Protein 8GXV (pdb70)

Solvent-accessible surface area: 15547 Å² total; per-residue (Å²): 81,45,70,19,11,47,1,0,1,43,0,0,117,62,10,26,76,87,30,122,47,4,0,0,2,4,8,14,1,8,24,3,0,0,3,0,0,13,0,0,88,109,140,1,49,164,31,0,9,75,10,10,96,15,35,130,150,12,50,120,172,26,2,43,20,4,22,70,6,80,139,49,13,79,53,13,65,164,154,60,92,16,42,12,4,53,5,29,0,2,7,0,3,96,117,43,64,31,10,101,76,3,66,44,29,3,141,150,41,38,42,21,60,28,62,52,18,13,0,66,141,69,28,83,133,3,22,76,39,0,8,165,47,0,35,164,39,0,156,95,101,4,156,76,19,2,104,96,67,45,11,64,70,111,7,36,0,0,0,0,1,1,4,15,0,78,17,44,6,48,47,57,10,82,116,138,60,30,64,60,19,69,1,48,21,134,162,78,47,72,25,154,2,53,3,0,90,28,50,11,51,2,2,25,5,93,36,148,36,2,27,0,0,22,2,9,3,12,51,94,108,2,0,0,0,0,0,3,4,101,132,110,67,17,0,65,68,28,20,162,83,6,60,34,145,59,8,21,81,7,26,80,78,35,84,104,124,108,0,73,0,20,0,0,58,4,138,13,61,11,69,43,108,0,9,95,19,0,92,126,34,36,0,60,4,1,14,55,176,128,94,16,34,5,64,8,0,14,70,94,98,36,161,4,34,2,20,1,1,12,0,53,0,54,0,42,3,22,11,160,18,127,106,34,75,0,98,0,15,17,2,1,1,0,0,0,36,0,48,81,69,39,24,10,5,1,0,0,1,0,2,65,59

Foldseek 3Di:
DAALLQLVLLLCLLPDDALDKWKFFSLLVLLLLLLLLLLFDDPLNVLSCVSRVQDPVRSVVNLQVSQVVVVVVVVVVVVVFKAKQKDKAKEFAPPFAWDPVSVVVCCVRPNHDYDYDHLQPCVPVVLVVVQVRSCVSRVNPCGSQDDPPLGHNPAGMEIEMEIEIDGAFLAFFDPVQWDWDWFDQDDPDIDTFTKTKDWDWWFWDDDDFWIWTWTAGPPRQKIKIWTAGPPQACAVVVSVPDGSVVVVVSVVRTDIATETEIHTWDKDKDKDFCVVVSVVSRNPQQADQVRTGSNSTGDPPDGHGYSTYMYMYMYGGDRGHVHYYHHRRGKIKMFMARPVRRDTRMIMIDSDD

Secondary structure (DSSP, 8-state):
--TTHHHHHHHHHHH--TTS-EEE-HHHHHHHHHHHHTT--HHHHHHHHHHTT--TT-HHHHHHHHHHHHHHHHHHHTTSSEEEEEEEEEEEBTT-PBPHHHHHHHHHHT------B-TTT-HHHHHHHHHHHHHHHTTTSS-S-SPTTS--TT--EEEEEEEEEEE-BSSPPPGGG-EEEEEEEETTEEEEEEEEEEEEEEEEEE-SSEEEEEEEBTTSSEEEEEEEESSTT-HHHHHHT--HHHHHHHHH--EEEEEEEEEE-EEEEEEEE-HHHHHHTT--GGG-TTT---GGGBSSS------EEEEEEEEEE-S-----EEE--S-EEEEEEETTT--EEEEEEES--

Nearest PDB structures (foldseek):
  8gxv-assembly1_A  TM=1.003E+00  e=3.723E-80  Chlorobium limicola DSM 245
  1uhg-assembly1_A  TM=9.114E-01  e=5.256E-40  Gallus gallus
  3le2-assembly1_A  TM=8.817E-01  e=8.299E-33  Arabidopsis thaliana
  4y40-assembly1_A  TM=8.763E-01  e=6.153E-33  Homo sapiens
  4y3k-assembly1_A  TM=8.710E-01  e=4.562E-33  Homo sapiens

Organism: Chlorobium limicola (strain DSM 245 / NBRC 103803 / 6330) (NCBI:txid290315)

Structure (mmCIF, N/CA/C/O backbone):
data_8GXV
#
_entry.id   8GXV
#
_cell.length_a   60.660
_cell.length_b 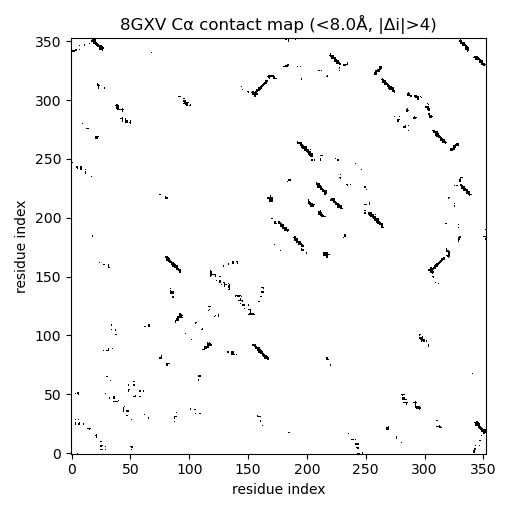  60.910
_cell.length_c   130.160
_cell.angle_alpha   90.000
_cell.angle_beta   90.000
_cell.angle_gamma   90.000
#
_symmetry.space_group_name_H-M   'P 21 2 21'
#
loop_
_entity.id
_entity.type
_entity.pdbx_description
1 polymer 'P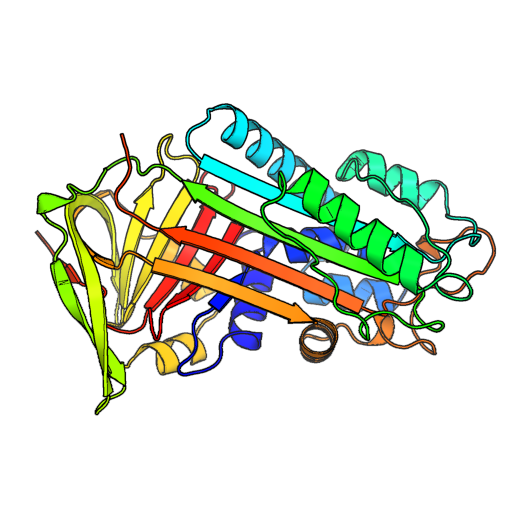roteinase inhibitor I4 serpin'
2 non-polymer 'ZINC ION'
3 non-polymer GLYCEROL
4 water water
#
loop_
_atom_site.group_PDB
_atom_site.id
_atom_site.type_symbol
_atom_site.label_atom_id
_atom_site.label_alt_id
_atom_site.label_comp_id
_atom_site.label_asym_id
_atom_site.label_entity_id
_atom_site.label_seq_id
_atom_site.pdbx_PDB_ins_code
_atom_site.Cartn_x
_atom_site.Cartn_y
_atom_site.Cartn_z
_atom_site.occupancy
_atom_site.B_iso_or_equiv
_atom_site.auth_seq_id
_atom_site.auth_comp_id
_atom_site.auth_asym_id
_atom_site.auth_atom_id
_atom_site.pdbx_PDB_model_num
ATOM 1 N N . SER A 1 4 ? -8.008 -24.254 -33.949 1.00 41.04 4 SER A N 1
ATOM 2 C CA . SER A 1 4 ? -9.267 -23.518 -33.856 1.00 57.67 4 SER A CA 1
ATOM 3 C C . SER A 1 4 ? -9.451 -22.883 -32.476 1.00 64.38 4 SER A C 1
ATOM 4 O O . SER A 1 4 ? -9.742 -23.577 -31.501 1.00 70.60 4 SER A O 1
ATOM 6 N N . GLY A 1 5 ? -9.295 -21.563 -32.403 1.00 62.35 5 GLY A N 1
ATOM 7 C CA . GLY A 1 5 ? -9.440 -20.834 -31.153 1.00 55.69 5 GLY A CA 1
ATOM 8 C C . GLY A 1 5 ? -8.265 -19.899 -30.944 1.00 47.00 5 GLY A C 1
ATOM 9 O O . GLY A 1 5 ? -7.141 -20.174 -31.370 1.00 41.29 5 GLY A O 1
ATOM 10 N N . SER A 1 6 ? -8.529 -18.781 -30.254 1.00 47.46 6 SER A N 1
ATOM 11 C CA . SER A 1 6 ? -7.568 -17.685 -30.160 1.00 39.65 6 SER A CA 1
ATOM 12 C C . SER A 1 6 ? -6.344 -18.069 -29.331 1.00 34.34 6 SER A C 1
ATOM 13 O O . SER A 1 6 ? -6.462 -18.520 -28.185 1.00 31.21 6 SER A O 1
ATOM 16 N N . GLY A 1 7 ? -5.163 -17.852 -29.908 1.00 31.76 7 GLY A N 1
ATOM 17 C CA . GLY A 1 7 ? -3.915 -18.213 -29.276 1.00 30.30 7 GLY A CA 1
ATOM 18 C C . GLY A 1 7 ? -3.580 -19.688 -29.316 1.00 25.80 7 GLY A C 1
ATOM 19 O O . GLY A 1 7 ? -2.447 -20.053 -28.973 1.00 22.91 7 GLY A O 1
ATOM 20 N N . SER A 1 8 ? -4.520 -20.547 -29.732 1.00 23.34 8 SER A N 1
ATOM 21 C CA . SER A 1 8 ? -4.288 -21.990 -29.659 1.00 31.56 8 SER A CA 1
ATOM 22 C C . SER A 1 8 ? -3.227 -22.441 -30.651 1.00 28.23 8 SER A C 1
ATOM 23 O O . SER A 1 8 ? -2.485 -23.387 -30.366 1.00 27.14 8 SER A O 1
ATOM 26 N N . GLU A 1 9 ? -3.133 -21.772 -31.806 1.00 25.79 9 GLU A N 1
ATOM 27 C CA . GLU A 1 9 ? -2.139 -22.150 -32.805 1.00 26.57 9 GLU A CA 1
ATOM 28 C C . GLU A 1 9 ? -0.729 -21.845 -32.319 1.00 31.10 9 GLU A C 1
ATOM 29 O O . GLU A 1 9 ? 0.182 -22.664 -32.496 1.00 24.70 9 GLU A O 1
ATOM 35 N N . LEU A 1 10 ? -0.524 -20.666 -31.712 1.00 25.75 10 LEU A N 1
ATOM 36 C CA . LEU A 1 10 ? 0.779 -20.349 -31.134 1.00 22.95 10 LEU A CA 1
ATOM 37 C C . LEU A 1 10 ? 1.104 -21.272 -29.967 1.00 22.57 10 LEU A C 1
ATOM 38 O O . LEU A 1 10 ? 2.262 -21.666 -29.782 1.00 20.38 10 LEU A O 1
ATOM 43 N N . ALA A 1 11 ? 0.094 -21.618 -29.165 1.00 21.93 11 ALA A N 1
ATOM 44 C CA . ALA A 1 11 ? 0.309 -22.530 -28.046 1.00 23.79 11 ALA A CA 1
ATOM 45 C C . ALA A 1 11 ? 0.818 -23.882 -28.532 1.00 20.54 11 ALA A C 1
ATOM 46 O O . ALA A 1 11 ? 1.795 -24.416 -27.994 1.00 22.27 11 ALA A O 1
ATOM 48 N N . VAL A 1 12 ? 0.179 -24.446 -29.559 1.00 21.24 12 VAL A N 1
ATOM 49 C CA . VAL A 1 12 ? 0.614 -25.748 -30.073 1.00 25.11 12 VAL A CA 1
ATOM 50 C C . VAL A 1 12 ? 2.007 -25.654 -30.685 1.00 24.77 12 VAL A C 1
ATOM 51 O O . VAL A 1 12 ? 2.856 -26.527 -30.458 1.00 22.75 12 VAL A O 1
ATOM 55 N N . ASP A 1 13 ? 2.256 -24.616 -31.498 1.00 22.46 13 ASP A N 1
ATOM 56 C CA . ASP A 1 13 ? 3.591 -24.402 -32.052 1.00 19.50 13 ASP A CA 1
ATOM 57 C C . ASP A 1 13 ? 4.630 -24.328 -30.945 1.00 22.61 13 ASP A C 1
ATOM 58 O O . ASP A 1 13 ? 5.679 -24.976 -31.019 1.00 17.10 13 ASP A O 1
ATOM 63 N N . LEU A 1 14 ? 4.359 -23.523 -29.912 1.00 20.22 14 LEU A N 1
ATOM 64 C CA . LEU A 1 14 ? 5.295 -23.425 -28.799 1.00 22.25 14 LEU A CA 1
ATOM 65 C C . LEU A 1 14 ? 5.488 -24.778 -28.132 1.00 21.13 14 LEU A C 1
ATOM 66 O O . LEU A 1 14 ? 6.620 -25.171 -27.836 1.00 18.09 14 LEU A O 1
ATOM 71 N N . TYR A 1 15 ? 4.393 -25.508 -27.898 1.00 21.33 15 TYR A N 1
ATOM 72 C CA . TYR A 1 15 ? 4.497 -26.799 -27.226 1.00 22.41 15 TYR A CA 1
ATOM 73 C C . TYR A 1 15 ? 5.432 -27.728 -27.983 1.00 21.42 15 TYR A C 1
ATOM 74 O O . TYR A 1 15 ? 6.303 -28.373 -27.388 1.00 22.18 15 TYR A O 1
ATOM 83 N N . ARG A 1 16 ? 5.262 -27.807 -29.305 1.00 22.98 16 ARG A N 1
ATOM 84 C CA . ARG A 1 16 ? 6.022 -28.752 -30.113 1.00 22.17 16 ARG A CA 1
ATOM 85 C C . ARG A 1 16 ? 7.483 -28.359 -30.232 1.00 24.07 16 ARG A C 1
ATOM 86 O O . ARG A 1 16 ? 8.334 -29.221 -30.483 1.00 20.18 16 ARG A O 1
ATOM 94 N N . ASN A 1 17 ? 7.791 -27.078 -30.082 1.00 22.49 17 ASN A N 1
ATOM 95 C CA . ASN A 1 17 ? 9.173 -26.636 -30.094 1.00 21.17 17 ASN A CA 1
ATOM 96 C C . ASN A 1 17 ? 9.840 -26.769 -28.732 1.00 21.71 17 ASN A C 1
ATOM 97 O O . ASN A 1 17 ? 11.069 -26.779 -28.663 1.00 27.26 17 ASN A O 1
ATOM 102 N N . LEU A 1 18 ? 9.070 -26.875 -27.646 1.00 22.51 18 LEU A N 1
ATOM 103 C CA . LEU A 1 18 ? 9.638 -26.904 -26.303 1.00 22.59 18 LEU A CA 1
ATOM 104 C C . LEU A 1 18 ? 9.631 -28.278 -25.651 1.00 28.34 18 LEU A C 1
ATOM 105 O O . LEU A 1 18 ? 10.419 -28.503 -24.726 1.00 26.75 18 LEU A O 1
ATOM 110 N N . ALA A 1 19 ? 8.768 -29.193 -26.100 1.00 24.80 19 ALA A N 1
ATOM 111 C CA . ALA A 1 19 ? 8.697 -30.517 -25.500 1.00 27.57 19 ALA A CA 1
ATOM 112 C C . ALA A 1 19 ? 9.929 -31.328 -25.874 1.00 29.88 19 ALA A C 1
ATOM 113 O O . ALA A 1 19 ? 10.291 -31.421 -27.051 1.00 29.77 19 ALA A O 1
ATOM 115 N N . VAL A 1 20 ? 10.580 -31.902 -24.864 1.00 28.69 20 VAL A N 1
ATOM 116 C CA . VAL A 1 20 ? 11.739 -32.769 -25.046 1.00 32.63 20 VAL A CA 1
ATOM 117 C C . VAL A 1 20 ? 11.426 -34.122 -24.417 1.00 32.10 20 VAL A C 1
ATOM 118 O O . VAL A 1 20 ? 10.852 -34.189 -23.324 1.00 29.57 20 VAL A O 1
ATOM 122 N N . THR A 1 21 ? 11.786 -35.197 -25.118 1.00 35.59 21 THR A N 1
ATOM 123 C CA . THR A 1 21 ? 11.434 -36.538 -24.666 1.00 34.85 21 THR A CA 1
ATOM 124 C C . THR A 1 21 ? 12.149 -36.876 -23.360 1.00 33.11 21 THR A C 1
ATOM 125 O O . THR A 1 21 ? 13.301 -36.485 -23.134 1.00 35.50 21 THR A O 1
ATOM 129 N N . GLY A 1 22 ? 11.435 -37.580 -22.482 1.00 33.11 22 GLY A N 1
ATOM 130 C CA . GLY A 1 22 ? 11.926 -37.928 -21.164 1.00 28.79 22 GLY A CA 1
ATOM 131 C C . GLY A 1 22 ? 11.962 -36.801 -20.146 1.00 38.84 22 GLY A C 1
ATOM 132 O O . GLY A 1 22 ? 12.513 -36.989 -19.059 1.00 37.49 22 GLY A O 1
ATOM 133 N N . LYS A 1 23 ? 11.365 -35.645 -20.429 1.00 32.03 23 LYS A N 1
ATOM 134 C CA . LYS A 1 23 ? 11.586 -34.436 -19.645 1.00 27.72 23 LYS A CA 1
ATOM 135 C C . LYS A 1 23 ? 10.240 -33.751 -19.412 1.00 29.76 23 LYS A C 1
ATOM 136 O O . LYS A 1 23 ? 9.409 -33.681 -20.325 1.00 29.15 23 LYS A O 1
ATOM 142 N N . ASN A 1 24 ? 10.001 -33.282 -18.189 1.00 25.03 24 ASN A N 1
ATOM 143 C CA . ASN A 1 24 ? 8.772 -32.557 -17.912 1.00 22.66 24 ASN A CA 1
ATOM 144 C C . ASN A 1 24 ? 8.774 -31.202 -18.627 1.00 24.07 24 ASN A C 1
ATOM 145 O O . ASN A 1 24 ? 9.804 -30.716 -19.102 1.00 25.71 24 ASN A O 1
ATOM 150 N N . LEU A 1 25 ? 7.595 -30.581 -18.691 1.00 23.96 25 LEU A N 1
ATOM 151 C CA . LEU A 1 25 ? 7.436 -29.281 -19.335 1.00 20.10 25 LEU A CA 1
ATOM 152 C C . LEU A 1 25 ? 6.293 -28.521 -18.677 1.00 26.15 25 LEU A C 1
ATOM 153 O O . LEU A 1 25 ? 5.269 -29.115 -18.326 1.00 22.12 25 LEU A O 1
ATOM 158 N N . PHE A 1 26 ? 6.481 -27.211 -18.489 1.00 22.11 26 PHE A N 1
ATOM 159 C CA . PHE A 1 26 ? 5.390 -26.352 -18.035 1.00 21.88 26 PHE A CA 1
ATOM 160 C C . PHE A 1 26 ? 5.674 -24.923 -18.474 1.00 23.21 26 PHE A C 1
ATOM 161 O O . PHE A 1 26 ? 6.712 -24.355 -18.115 1.00 19.27 26 PHE A O 1
ATOM 169 N N . PHE A 1 27 ? 4.754 -24.334 -19.230 1.00 22.24 27 PHE A N 1
ATOM 170 C CA . PHE A 1 27 ? 4.952 -22.969 -19.692 1.00 21.85 27 PHE A CA 1
ATOM 171 C C . PHE A 1 27 ? 3.599 -22.325 -19.927 1.00 22.35 27 PHE A C 1
ATOM 172 O O . PHE A 1 27 ? 2.569 -23.006 -20.001 1.00 18.70 27 PHE A O 1
ATOM 180 N N . SER A 1 28 ? 3.613 -20.996 -20.038 1.00 19.05 28 SER A N 1
ATOM 181 C CA . SER A 1 28 ? 2.402 -20.243 -20.320 1.00 20.31 28 SER A CA 1
ATOM 182 C C . SER A 1 28 ? 2.466 -19.692 -21.736 1.00 21.62 28 SER A C 1
ATOM 183 O O . SER A 1 28 ? 3.233 -18.752 -21.993 1.00 19.73 28 SER A O 1
ATOM 186 N N . PRO A 1 29 ? 1.706 -20.245 -22.684 1.00 22.94 29 PRO A N 1
ATOM 187 C CA . PRO A 1 29 ? 1.672 -19.643 -24.026 1.00 20.21 29 PRO A CA 1
ATOM 188 C C . PRO A 1 29 ? 1.077 -18.247 -24.032 1.00 23.61 29 PRO A C 1
ATOM 189 O O . PRO A 1 29 ? 1.528 -17.401 -24.816 1.00 19.18 29 PRO A O 1
ATOM 193 N N . SER A 1 30 ? 0.092 -17.974 -23.169 1.00 22.06 30 SER A N 1
ATOM 194 C CA . SER A 1 30 ? -0.539 -16.660 -23.181 1.00 22.33 30 SER A CA 1
ATOM 195 C C . SER A 1 30 ? 0.410 -15.583 -22.669 1.00 23.54 30 SER A C 1
ATOM 196 O O . SER A 1 30 ? 0.416 -14.459 -23.187 1.00 22.58 30 SER A O 1
ATOM 199 N N . SER A 1 31 ? 1.229 -15.894 -21.659 1.00 23.62 31 SER A N 1
ATOM 200 C CA . SER A 1 31 ? 2.158 -14.873 -21.183 1.00 25.77 31 SER A CA 1
ATOM 201 C C . SER A 1 31 ? 3.262 -14.620 -22.204 1.00 25.04 31 SER A C 1
ATOM 202 O O . SER A 1 31 ? 3.632 -13.465 -22.444 1.00 24.56 31 SER A O 1
ATOM 205 N N . ILE A 1 32 ? 3.794 -15.681 -22.820 1.00 21.66 32 ILE A N 1
ATOM 206 C CA . ILE A 1 32 ? 4.732 -15.503 -23.931 1.00 22.32 32 ILE A CA 1
ATOM 207 C C . ILE A 1 32 ? 4.104 -14.634 -25.017 1.00 20.58 32 ILE A C 1
ATOM 208 O O . ILE A 1 32 ? 4.693 -13.641 -25.461 1.00 20.71 32 ILE A O 1
ATOM 213 N N . GLU A 1 33 ? 2.884 -14.984 -25.437 1.00 18.94 33 GLU A N 1
ATOM 214 C CA . GLU A 1 33 ? 2.175 -14.214 -26.456 1.00 21.66 33 GLU A CA 1
ATOM 215 C C . GLU A 1 33 ? 2.003 -12.757 -26.049 1.00 21.22 33 GLU A C 1
ATOM 216 O O . GLU A 1 33 ? 2.151 -11.852 -26.879 1.00 19.56 33 GLU A O 1
ATOM 222 N N . THR A 1 34 ? 1.649 -12.512 -24.788 1.00 19.58 34 THR A N 1
ATOM 223 C CA . THR A 1 34 ? 1.497 -11.139 -24.332 1.00 22.67 34 THR A CA 1
ATOM 224 C C . THR A 1 34 ? 2.817 -10.390 -24.432 1.00 20.45 34 THR A C 1
ATOM 225 O O . THR A 1 34 ? 2.855 -9.247 -24.900 1.00 22.41 34 THR A O 1
ATOM 229 N N . ALA A 1 35 ? 3.912 -11.036 -24.031 1.00 21.25 35 ALA A N 1
ATOM 230 C CA . ALA A 1 35 ? 5.225 -10.404 -24.111 1.00 24.64 35 ALA A CA 1
ATOM 231 C C . ALA A 1 35 ? 5.619 -10.113 -25.557 1.00 20.72 35 ALA A C 1
ATOM 232 O O . ALA A 1 35 ? 6.121 -9.025 -25.863 1.00 22.48 35 ALA A O 1
ATOM 234 N N . LEU A 1 36 ? 5.382 -11.064 -26.461 1.00 19.16 36 LEU A N 1
ATOM 235 C CA . LEU A 1 36 ? 5.686 -10.843 -27.870 1.00 20.21 36 LEU A CA 1
ATOM 236 C C . LEU A 1 36 ? 4.764 -9.807 -28.497 1.00 22.03 36 LEU A C 1
ATOM 237 O O . LEU A 1 36 ? 5.169 -9.096 -29.423 1.00 19.39 36 LEU A O 1
ATOM 242 N N . SER A 1 37 ? 3.519 -9.722 -28.034 1.00 21.68 37 SER A N 1
ATOM 243 C CA . SER A 1 37 ? 2.585 -8.774 -28.630 1.00 22.37 37 SER A CA 1
ATOM 244 C C . SER A 1 37 ? 2.874 -7.344 -28.185 1.00 22.11 37 SER A C 1
ATOM 245 O O . SER A 1 37 ? 2.753 -6.411 -28.984 1.00 20.78 37 SER A O 1
ATOM 248 N N . MET A 1 38 ? 3.267 -7.158 -26.923 1.00 21.24 38 MET A N 1
ATOM 249 C CA . MET A 1 38 ? 3.698 -5.844 -26.462 1.00 23.77 38 MET A CA 1
ATOM 250 C C . MET A 1 38 ? 4.865 -5.350 -27.304 1.00 24.42 38 MET A C 1
ATOM 251 O O . MET A 1 38 ? 4.940 -4.166 -27.660 1.00 22.64 38 MET A O 1
ATOM 256 N N . THR A 1 39 ? 5.777 -6.262 -27.643 1.00 19.47 39 THR A N 1
ATOM 257 C CA . THR A 1 39 ? 6.941 -5.936 -28.462 1.00 22.92 39 THR A CA 1
ATOM 258 C C . THR A 1 39 ? 6.555 -5.742 -29.921 1.00 23.24 39 THR A C 1
ATOM 259 O O . THR A 1 39 ? 7.073 -4.843 -30.592 1.00 21.48 39 THR A O 1
ATOM 263 N N . MET A 1 40 ? 5.663 -6.592 -30.433 1.00 19.56 40 MET A N 1
ATOM 264 C CA . MET A 1 40 ? 5.236 -6.461 -31.820 1.00 21.25 40 MET A CA 1
ATOM 265 C C . MET A 1 40 ? 4.568 -5.115 -32.085 1.00 24.73 40 MET A C 1
ATOM 266 O O . MET A 1 40 ? 4.652 -4.593 -33.202 1.00 22.03 40 MET A O 1
ATOM 271 N N . SER A 1 41 ? 3.926 -4.517 -31.078 1.00 22.23 41 SER A N 1
ATOM 272 C CA . SER A 1 41 ? 3.274 -3.231 -31.319 1.00 26.82 41 SER A CA 1
ATOM 273 C C . SER A 1 41 ? 4.267 -2.129 -31.689 1.00 23.73 41 SER A C 1
ATOM 274 O O . SER A 1 41 ? 3.856 -1.103 -32.245 1.00 25.05 41 SER A O 1
ATOM 277 N N . GLY A 1 42 ? 5.554 -2.309 -31.399 1.00 22.16 42 GLY A N 1
ATOM 278 C CA . GLY A 1 42 ? 6.580 -1.374 -31.811 1.00 24.53 42 GLY A CA 1
ATOM 279 C C . GLY A 1 42 ? 7.388 -1.813 -33.009 1.00 27.13 42 GLY A C 1
ATOM 280 O O . GLY A 1 42 ? 8.276 -1.077 -33.448 1.00 25.51 42 GLY A O 1
ATOM 281 N N . ALA A 1 43 ? 7.119 -3.001 -33.545 1.00 25.37 43 ALA A N 1
ATOM 282 C CA . ALA A 1 43 ? 7.816 -3.490 -34.721 1.00 24.25 43 ALA A CA 1
ATOM 283 C C . ALA A 1 43 ? 7.165 -2.936 -35.982 1.00 25.20 43 ALA A C 1
ATOM 284 O O . ALA A 1 43 ? 5.982 -2.593 -36.000 1.00 24.89 43 ALA A O 1
ATOM 286 N N . ARG A 1 44 ? 7.955 -2.863 -37.050 1.00 24.69 44 ARG A N 1
ATOM 287 C CA . ARG A 1 44 ? 7.478 -2.356 -38.327 1.00 25.91 44 ARG A CA 1
ATOM 288 C C . ARG A 1 44 ? 8.017 -3.239 -39.441 1.00 26.08 44 ARG A C 1
ATOM 289 O O . ARG A 1 44 ? 8.926 -4.044 -39.233 1.00 24.24 44 ARG A O 1
ATOM 297 N N . ASN A 1 45 ? 7.438 -3.073 -40.631 1.00 27.52 45 ASN A N 1
ATOM 298 C CA . ASN A 1 45 ? 7.907 -3.694 -41.882 1.00 28.66 45 ASN A CA 1
ATOM 299 C C . ASN A 1 45 ? 8.096 -5.194 -41.649 1.00 25.18 45 ASN A C 1
ATOM 300 O O . ASN A 1 45 ? 7.227 -5.821 -41.027 1.00 26.21 45 ASN A O 1
ATOM 305 N N . ARG A 1 46 ? 9.204 -5.795 -42.098 1.00 27.42 46 ARG A N 1
ATOM 306 C CA . ARG A 1 46 ? 9.317 -7.253 -42.102 1.00 25.06 46 ARG A CA 1
ATOM 307 C C . ARG A 1 46 ? 9.431 -7.826 -40.697 1.00 23.72 46 ARG A C 1
ATOM 308 O O . ARG A 1 46 ? 9.000 -8.958 -40.459 1.00 24.80 46 ARG A O 1
ATOM 316 N N . THR A 1 47 ? 10.017 -7.078 -39.761 1.00 25.99 47 THR A N 1
ATOM 317 C CA . THR A 1 47 ? 10.053 -7.528 -38.371 1.00 22.09 47 THR A CA 1
ATOM 318 C C . THR A 1 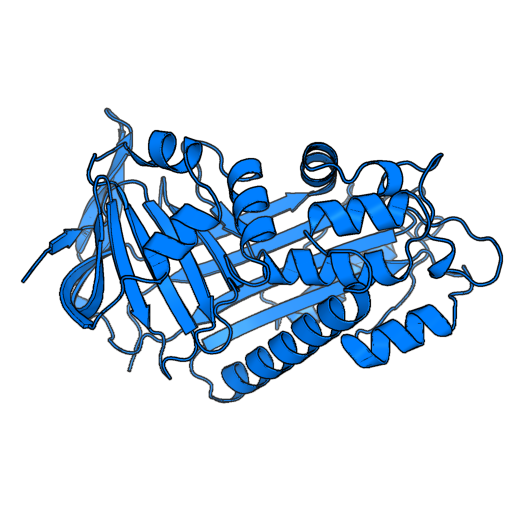47 ? 8.646 -7.734 -37.828 1.00 26.44 47 THR A C 1
ATOM 319 O O . THR A 1 47 ? 8.352 -8.763 -37.205 1.00 23.73 47 THR A O 1
ATOM 323 N N . GLU A 1 48 ? 7.764 -6.759 -38.065 1.00 24.63 48 GLU A N 1
ATOM 324 C CA . GLU A 1 48 ? 6.382 -6.853 -37.608 1.00 23.25 48 GLU A CA 1
ATOM 325 C C . GLU A 1 48 ? 5.648 -7.999 -38.286 1.00 23.19 48 GLU A C 1
ATOM 326 O O . GLU A 1 48 ? 4.920 -8.745 -37.625 1.00 23.25 48 GLU A O 1
ATOM 332 N N . ARG A 1 49 ? 5.823 -8.161 -39.603 1.00 24.64 49 ARG A N 1
ATOM 333 C CA . ARG A 1 49 ? 5.067 -9.197 -40.298 1.00 25.84 49 ARG A CA 1
ATOM 334 C C . ARG A 1 49 ? 5.472 -10.586 -39.824 1.00 26.04 49 ARG A C 1
ATOM 335 O O . ARG A 1 49 ? 4.618 -11.463 -39.671 1.00 26.84 49 ARG A O 1
ATOM 343 N N . GLN A 1 50 ? 6.767 -10.802 -39.581 1.00 22.93 50 GLN A N 1
ATOM 344 C CA . GLN A 1 50 ? 7.222 -12.093 -39.073 1.00 27.67 50 GLN A CA 1
ATOM 345 C C . GLN A 1 50 ? 6.581 -12.403 -37.721 1.00 26.22 50 GLN A C 1
ATOM 346 O O . GLN A 1 50 ? 6.071 -13.507 -37.499 1.00 22.70 50 GLN A O 1
ATOM 352 N N . MET A 1 51 ? 6.593 -11.434 -36.803 1.00 25.73 51 MET A N 1
ATOM 353 C CA . MET A 1 51 ? 5.968 -11.650 -35.501 1.00 26.48 51 MET A CA 1
ATOM 354 C C . MET A 1 51 ? 4.468 -11.901 -35.640 1.00 27.44 51 MET A C 1
ATOM 355 O O . MET A 1 51 ? 3.900 -12.735 -34.923 1.00 22.67 51 MET A O 1
ATOM 360 N N . ALA A 1 52 ? 3.808 -11.183 -36.558 1.00 24.69 52 ALA A N 1
ATOM 361 C CA . ALA A 1 52 ? 2.378 -11.387 -36.772 1.00 23.67 52 ALA A CA 1
ATOM 362 C C . ALA A 1 52 ? 2.099 -12.774 -37.332 1.00 24.88 52 ALA A C 1
ATOM 363 O O . ALA A 1 52 ? 1.150 -13.445 -36.903 1.00 22.71 52 ALA A O 1
ATOM 365 N N . ASP A 1 53 ? 2.908 -13.215 -38.300 1.00 21.63 53 ASP A N 1
ATOM 366 C CA . ASP A 1 53 ? 2.778 -14.574 -38.815 1.00 25.45 53 ASP A CA 1
ATOM 367 C C . ASP A 1 53 ? 2.974 -15.598 -37.706 1.00 21.42 53 ASP A C 1
ATOM 368 O O . ASP A 1 53 ? 2.183 -16.536 -37.573 1.00 22.50 53 ASP A O 1
ATOM 373 N N . VAL A 1 54 ? 4.006 -15.417 -36.880 1.00 24.20 54 VAL A N 1
ATOM 374 C CA . VAL A 1 54 ? 4.251 -16.360 -35.790 1.00 25.90 54 VAL A CA 1
ATOM 375 C C . VAL A 1 54 ? 3.029 -16.459 -34.886 1.00 26.53 54 VAL A C 1
ATOM 376 O O . VAL A 1 54 ? 2.652 -17.552 -34.439 1.00 22.93 54 VAL A O 1
ATOM 380 N N . MET A 1 55 ? 2.368 -15.337 -34.626 1.00 22.90 55 MET A N 1
ATOM 381 C CA . MET A 1 55 ? 1.199 -15.371 -33.758 1.00 24.26 55 MET A CA 1
ATOM 382 C C . MET A 1 55 ? -0.117 -15.469 -34.522 1.00 23.24 55 MET A C 1
ATOM 383 O O . MET A 1 55 ? -1.182 -15.339 -33.912 1.00 23.42 55 MET A O 1
ATOM 388 N N . HIS A 1 56 ? -0.061 -15.733 -35.831 1.00 22.52 56 HIS A N 1
ATOM 389 C CA . HIS A 1 56 ? -1.245 -16.035 -36.650 1.00 24.82 56 HIS A CA 1
ATOM 390 C C . HIS A 1 56 ? -2.243 -14.883 -36.650 1.00 24.31 56 HIS A C 1
ATOM 391 O O . HIS A 1 56 ? -3.458 -15.089 -36.655 1.00 21.54 56 HIS A O 1
ATOM 398 N N . VAL A 1 57 ? -1.723 -13.661 -36.650 1.00 22.01 57 VAL A N 1
ATOM 399 C CA . VAL A 1 57 ? -2.540 -12.460 -36.748 1.00 24.35 57 VAL A CA 1
ATOM 400 C C . VAL A 1 57 ? -2.659 -12.114 -38.227 1.00 25.93 57 VAL A C 1
ATOM 401 O O . VAL A 1 57 ? -1.668 -11.756 -38.868 1.00 31.08 57 VAL A O 1
ATOM 405 N N . GLY A 1 58 ? -3.863 -12.229 -38.775 1.00 29.12 58 GLY A N 1
ATOM 406 C CA . GLY A 1 58 ? -4.095 -11.852 -40.149 1.00 35.14 58 GLY A CA 1
ATOM 407 C C . GLY A 1 58 ? -3.937 -10.357 -40.323 1.00 38.28 58 GLY A C 1
ATOM 408 O O . GLY A 1 58 ? -3.849 -9.607 -39.347 1.00 35.86 58 GLY A O 1
ATOM 409 N N . PRO A 1 59 ? -3.888 -9.887 -41.565 1.00 44.25 59 PRO A N 1
ATOM 410 C CA . PRO A 1 59 ? -3.785 -8.444 -41.782 1.00 49.51 59 PRO A CA 1
ATOM 411 C C . PRO A 1 59 ? -5.111 -7.781 -41.449 1.00 44.28 59 PRO A C 1
ATOM 412 O O . PRO A 1 59 ? -6.183 -8.388 -41.565 1.00 38.87 59 PRO A O 1
ATOM 416 N N . ASP A 1 60 ? -5.010 -6.529 -41.007 1.00 41.82 60 ASP A N 1
ATOM 417 C CA . ASP A 1 60 ? -6.117 -5.727 -40.495 1.00 36.19 60 ASP A CA 1
ATOM 418 C C . ASP A 1 60 ? -6.522 -6.194 -39.097 1.00 32.14 60 ASP A C 1
ATOM 419 O O . ASP A 1 60 ? -7.363 -5.562 -38.457 1.00 34.01 60 ASP A O 1
ATOM 424 N N . ALA A 1 61 ? -5.936 -7.281 -38.595 1.00 31.16 61 ALA A N 1
ATOM 425 C CA . ALA A 1 61 ? -6.415 -7.904 -37.366 1.00 29.33 61 ALA A CA 1
ATOM 426 C C . ALA A 1 61 ? -5.573 -7.549 -36.145 1.00 28.18 61 ALA A C 1
ATOM 427 O O . ALA A 1 61 ? -5.823 -8.080 -35.059 1.00 27.03 61 ALA A O 1
ATOM 429 N N . MET A 1 62 ? -4.609 -6.638 -36.295 1.00 29.66 62 MET A N 1
ATOM 430 C CA . MET A 1 62 ? -3.641 -6.356 -35.238 1.00 29.09 62 MET A CA 1
ATOM 431 C C . MET A 1 62 ? -4.305 -5.779 -33.988 1.00 29.01 62 MET A C 1
ATOM 432 O O . MET A 1 62 ? -4.056 -6.249 -32.873 1.00 25.51 62 MET A O 1
ATOM 437 N N . GLU A 1 63 ? -5.133 -4.741 -34.149 1.00 29.50 63 GLU A N 1
ATOM 438 C CA . GLU A 1 63 ? -5.779 -4.114 -32.994 1.00 27.18 63 GLU A CA 1
ATOM 439 C C . GLU A 1 63 ? -6.708 -5.092 -32.282 1.00 31.42 63 GLU A C 1
ATOM 440 O O . GLU A 1 63 ? -6.717 -5.172 -31.046 1.00 26.26 63 GLU A O 1
ATOM 446 N N . ARG A 1 64 ? -7.502 -5.839 -33.053 1.00 30.14 64 ARG A N 1
ATOM 447 C CA . ARG A 1 64 ? -8.305 -6.931 -32.505 1.00 27.83 64 ARG A CA 1
ATOM 448 C C . ARG A 1 64 ? -7.463 -7.883 -31.665 1.00 26.58 64 ARG A C 1
ATOM 449 O O . ARG A 1 64 ? -7.906 -8.364 -30.614 1.00 26.76 64 ARG A O 1
ATOM 457 N N . HIS A 1 65 ? -6.248 -8.177 -32.121 1.00 25.03 65 HIS A N 1
ATOM 458 C CA . HIS A 1 65 ? -5.392 -9.123 -31.412 1.00 27.06 65 HIS A CA 1
ATOM 459 C C . HIS A 1 65 ? -4.976 -8.588 -30.040 1.00 28.40 65 HIS A C 1
ATOM 460 O O . HIS A 1 65 ? -5.037 -9.313 -29.037 1.00 22.99 65 HIS A O 1
ATOM 467 N N . HIS A 1 66 ? -4.549 -7.323 -29.979 1.00 25.55 66 HIS A N 1
ATOM 468 C CA . HIS A 1 66 ? -4.187 -6.709 -28.701 1.00 25.75 66 HIS A CA 1
ATOM 469 C C . HIS A 1 66 ? -5.388 -6.632 -27.762 1.00 26.62 66 HIS A C 1
ATOM 470 O O . HIS A 1 66 ? -5.298 -7.016 -26.590 1.00 24.77 66 HIS A O 1
ATOM 477 N N . ALA A 1 67 ? -6.520 -6.115 -28.259 1.00 24.82 67 ALA A N 1
ATOM 478 C CA . ALA A 1 67 ? -7.733 -6.029 -27.448 1.00 28.78 67 ALA A CA 1
ATOM 479 C C . ALA A 1 67 ? -8.094 -7.374 -26.827 1.00 29.65 67 ALA A C 1
ATOM 480 O O . ALA A 1 67 ? -8.492 -7.436 -25.657 1.00 29.96 67 ALA A O 1
ATOM 482 N N . GLY A 1 68 ? -7.959 -8.462 -27.590 1.00 27.38 68 GLY A N 1
ATOM 483 C CA . GLY A 1 68 ? -8.290 -9.774 -27.055 1.00 23.14 68 GLY A CA 1
ATOM 484 C C . GLY A 1 68 ? -7.385 -10.176 -25.907 1.00 27.95 68 GLY A C 1
ATOM 485 O O . GLY A 1 68 ? -7.830 -10.791 -24.935 1.00 24.59 68 GLY A O 1
ATOM 486 N N . LEU A 1 69 ? -6.102 -9.824 -25.996 1.00 24.75 69 LEU A N 1
ATOM 487 C CA . LEU A 1 69 ? -5.201 -10.085 -24.883 1.00 25.11 69 LEU A CA 1
ATOM 488 C C . LEU A 1 69 ? -5.502 -9.177 -23.697 1.00 29.95 69 LEU A C 1
ATOM 489 O O . LEU A 1 69 ? -5.416 -9.623 -22.548 1.00 30.06 69 LEU A O 1
ATOM 494 N N . ALA A 1 70 ? -5.878 -7.919 -23.954 1.00 24.08 70 ALA A N 1
ATOM 495 C CA . ALA A 1 70 ? -6.301 -7.031 -22.874 1.00 27.70 70 ALA A CA 1
ATOM 496 C C . ALA A 1 70 ? -7.511 -7.592 -22.131 1.00 29.96 70 ALA A C 1
ATOM 497 O O . ALA A 1 70 ? -7.560 -7.576 -20.897 1.00 33.17 70 ALA A O 1
ATOM 499 N N . SER A 1 71 ? -8.514 -8.069 -22.864 1.00 24.77 71 SER A N 1
ATOM 500 C CA . SER A 1 71 ? -9.708 -8.542 -22.180 1.00 32.36 71 SER A CA 1
ATOM 501 C C . SER A 1 71 ? -9.452 -9.877 -21.486 1.00 31.81 71 SER A C 1
ATOM 502 O O . SER A 1 71 ? -10.055 -10.157 -20.441 1.00 34.17 71 SER A O 1
ATOM 505 N N . PHE A 1 72 ? -8.554 -10.704 -22.036 1.00 32.03 72 PHE A N 1
ATOM 506 C CA . PHE A 1 72 ? -8.146 -11.918 -21.336 1.00 29.84 72 PHE A CA 1
ATOM 507 C C . PHE A 1 72 ? -7.471 -11.580 -20.012 1.00 34.41 72 PHE A C 1
ATOM 508 O O . PHE A 1 72 ? -7.741 -12.222 -18.992 1.00 33.27 72 PHE A O 1
ATOM 516 N N . GLU A 1 73 ? -6.602 -10.561 -20.003 1.00 32.51 73 GLU A N 1
ATOM 517 C CA . GLU A 1 73 ? -5.931 -10.184 -18.763 1.00 32.95 73 GLU A CA 1
ATOM 518 C C . GLU A 1 73 ? -6.934 -9.708 -17.717 1.00 36.51 73 GLU A C 1
ATOM 519 O O . GLU A 1 73 ? -6.787 -10.007 -16.526 1.00 36.07 73 GLU A O 1
ATOM 525 N N . LYS A 1 74 ? -7.972 -8.982 -18.145 1.00 36.22 74 LYS A N 1
ATOM 526 C CA . LYS A 1 74 ? -9.021 -8.574 -17.214 1.00 38.10 74 LYS A CA 1
ATOM 527 C C . LYS A 1 74 ? -9.780 -9.782 -16.677 1.00 36.55 74 LYS A C 1
ATOM 528 O O . LYS A 1 74 ? -10.162 -9.813 -15.501 1.00 34.64 74 LYS A O 1
ATOM 534 N N . GLN A 1 75 ? -10.021 -10.782 -17.524 1.00 34.20 75 GLN A N 1
ATOM 535 C CA . GLN A 1 75 ? -10.691 -11.984 -17.043 1.00 36.23 75 GLN A CA 1
ATOM 536 C C . GLN A 1 75 ? -9.822 -12.720 -16.030 1.00 36.75 75 GLN A C 1
ATOM 537 O O . GLN A 1 75 ? -10.330 -13.252 -15.035 1.00 38.97 75 GLN A O 1
ATOM 543 N N . LEU A 1 76 ? -8.507 -12.736 -16.250 1.00 34.12 76 LEU A N 1
ATOM 544 C CA . LEU A 1 76 ? -7.610 -13.367 -15.288 1.00 38.85 76 LEU A CA 1
ATOM 545 C C . LEU A 1 76 ? -7.646 -12.644 -13.946 1.00 39.63 76 LEU A C 1
ATOM 546 O O . LEU A 1 76 ? -7.725 -13.286 -12.891 1.00 38.27 76 LEU A O 1
ATOM 551 N N . GLU A 1 77 ? -7.593 -11.308 -13.967 1.00 36.72 77 GLU A N 1
ATOM 552 C CA . GLU A 1 77 ? -7.711 -10.535 -12.733 1.00 39.25 77 GLU A CA 1
ATOM 553 C C . GLU A 1 77 ? -9.017 -10.846 -12.013 1.00 38.05 77 GLU A C 1
ATOM 554 O O . GLU A 1 77 ? -9.034 -11.036 -10.792 1.00 38.69 77 GLU A O 1
ATOM 560 N N . SER A 1 78 ? -10.120 -10.911 -12.757 1.00 34.79 78 SER A N 1
ATOM 561 C CA . SER A 1 78 ? -11.410 -11.205 -12.145 1.00 34.99 78 SER A CA 1
ATOM 562 C C . SER A 1 78 ? -11.438 -12.592 -11.504 1.00 40.13 78 SER A C 1
ATOM 563 O O . SER A 1 78 ? -12.135 -12.797 -10.504 1.00 38.84 78 SER A O 1
ATOM 566 N N . ILE A 1 79 ? -10.692 -13.551 -12.059 1.00 39.95 79 ILE A N 1
ATOM 567 C CA . ILE A 1 79 ? -10.628 -14.891 -11.481 1.00 36.00 79 ILE A CA 1
ATOM 568 C C . ILE A 1 79 ? -9.785 -14.904 -10.209 1.00 37.49 79 ILE A C 1
ATOM 569 O O . ILE A 1 79 ? -10.182 -15.498 -9.201 1.00 39.31 79 ILE A O 1
ATOM 574 N N . GLN A 1 80 ? -8.606 -14.265 -10.237 1.00 34.68 80 GLN A N 1
ATOM 575 C CA . GLN A 1 80 ? -7.765 -14.176 -9.044 1.00 38.92 80 GLN A CA 1
ATOM 576 C C . GLN A 1 80 ? -8.514 -13.575 -7.862 1.00 43.45 80 GLN A C 1
ATOM 577 O O . GLN A 1 80 ? -8.243 -13.935 -6.711 1.00 42.31 80 GLN A O 1
ATOM 583 N N . LYS A 1 81 ? -9.449 -12.658 -8.122 1.00 39.53 81 LYS A N 1
ATOM 584 C CA . LYS A 1 81 ? -10.150 -11.980 -7.039 1.00 40.99 81 LYS A CA 1
ATOM 585 C C . LYS A 1 81 ? -11.076 -12.912 -6.272 1.00 44.31 81 LYS A C 1
ATOM 586 O O . LYS A 1 81 ? -11.442 -12.601 -5.134 1.00 46.84 81 LYS A O 1
ATOM 592 N N . LYS A 1 82 ? -11.462 -14.045 -6.855 1.00 41.41 82 LYS A N 1
ATOM 593 C CA . LYS A 1 82 ? -12.291 -14.988 -6.119 1.00 45.58 82 LYS A CA 1
ATOM 594 C C . LYS A 1 82 ? -11.500 -15.796 -5.093 1.00 40.19 82 LYS A C 1
ATOM 595 O O . LYS A 1 82 ? -12.111 -16.464 -4.255 1.00 42.85 82 LYS A O 1
ATOM 601 N N . GLY A 1 83 ? -10.170 -15.737 -5.124 1.00 37.21 83 GLY A N 1
ATOM 602 C CA . GLY A 1 83 ? -9.356 -16.313 -4.074 1.00 39.10 83 GLY A CA 1
ATOM 603 C C . GLY A 1 83 ? -9.175 -17.816 -4.112 1.00 43.50 83 GLY A C 1
ATOM 604 O O . GLY A 1 83 ? -8.613 -18.373 -3.163 1.00 43.78 83 GLY A O 1
ATOM 605 N N . LYS A 1 84 ? -9.617 -18.498 -5.166 1.00 37.36 84 LYS A N 1
ATOM 606 C CA . LYS A 1 84 ? -9.519 -19.950 -5.196 1.00 37.41 84 LYS A CA 1
ATOM 607 C C . LYS A 1 84 ? -8.352 -20.462 -6.024 1.00 33.47 84 LYS A C 1
ATOM 608 O O . LYS A 1 84 ? -8.081 -21.666 -5.995 1.00 37.72 84 LYS A O 1
ATOM 614 N N . VAL A 1 85 ? -7.665 -19.598 -6.769 1.00 31.88 85 VAL A N 1
ATOM 615 C CA . VAL A 1 85 ? -6.474 -19.989 -7.509 1.00 32.85 85 VAL A CA 1
ATOM 616 C C . VAL A 1 85 ? -5.395 -18.947 -7.262 1.00 32.22 85 VAL A C 1
ATOM 617 O O . VAL A 1 85 ? -5.667 -17.822 -6.839 1.00 30.82 85 VAL A O 1
ATOM 621 N N . THR A 1 86 ? -4.154 -19.342 -7.521 1.00 29.23 86 THR A N 1
ATOM 622 C CA . THR A 1 86 ? -3.009 -18.447 -7.414 1.00 29.56 86 THR A CA 1
ATOM 623 C C . THR A 1 86 ? -2.370 -18.309 -8.785 1.00 28.36 86 THR A C 1
ATOM 624 O O . THR A 1 86 ? -1.901 -19.298 -9.357 1.00 27.30 86 THR A O 1
ATOM 628 N N . ILE A 1 87 ? -2.367 -17.090 -9.314 1.00 30.09 87 ILE A N 1
ATOM 629 C CA . ILE A 1 87 ? -1.648 -16.777 -10.542 1.00 29.05 87 ILE A CA 1
ATOM 630 C C . ILE A 1 87 ? -0.679 -15.638 -10.252 1.00 30.20 87 ILE A C 1
ATOM 631 O O . ILE A 1 87 ? -1.001 -14.469 -10.478 1.00 35.74 87 ILE A O 1
ATOM 636 N N . ALA A 1 88 ? 0.497 -15.963 -9.724 1.00 27.91 88 ALA A N 1
ATOM 637 C CA . ALA A 1 88 ? 1.518 -14.960 -9.431 1.00 29.49 88 ALA A CA 1
ATOM 638 C C . ALA A 1 88 ? 2.317 -14.736 -10.706 1.00 31.73 88 ALA A C 1
ATOM 639 O O . ALA A 1 88 ? 3.121 -15.583 -11.104 1.00 32.00 88 ALA A O 1
ATOM 641 N N . SER A 1 89 ? 2.103 -13.583 -11.344 1.00 27.21 89 SER A N 1
ATOM 642 C CA . SER A 1 89 ? 2.523 -13.339 -12.715 1.00 26.83 89 SER A CA 1
ATOM 643 C C . SER A 1 89 ? 3.379 -12.077 -12.803 1.00 26.94 89 SER A C 1
ATOM 644 O O . SER A 1 89 ? 3.230 -11.150 -12.006 1.00 25.32 89 SER A O 1
ATOM 647 N N . SER A 1 90 ? 4.289 -12.058 -13.776 1.00 27.15 90 SER A N 1
ATOM 648 C CA . SER A 1 90 ? 5.125 -10.897 -14.073 1.00 26.18 90 SER A CA 1
ATOM 649 C C . SER A 1 90 ? 5.459 -10.916 -15.556 1.00 28.39 90 SER A C 1
ATOM 650 O O . SER A 1 90 ? 5.940 -11.927 -16.070 1.00 28.39 90 SER A O 1
ATOM 653 N N . ASN A 1 91 ? 5.217 -9.803 -16.234 1.00 25.66 91 ASN A N 1
ATOM 654 C CA . ASN A 1 91 ? 5.400 -9.738 -17.680 1.00 27.46 91 ASN A CA 1
ATOM 655 C C . ASN A 1 91 ? 5.857 -8.326 -18.011 1.00 25.32 91 ASN A C 1
ATOM 656 O O . ASN A 1 91 ? 5.066 -7.385 -17.911 1.00 23.25 91 ASN A O 1
ATOM 661 N N . SER A 1 92 ? 7.123 -8.162 -18.384 1.00 24.88 92 SER A N 1
ATOM 662 C CA . SER A 1 92 ? 7.636 -6.807 -18.521 1.00 26.06 92 SER A CA 1
ATOM 663 C C . SER A 1 92 ? 8.673 -6.753 -19.628 1.00 24.70 92 SER A C 1
ATOM 664 O O . SER A 1 92 ? 9.272 -7.764 -20.007 1.00 19.73 92 SER A O 1
ATOM 667 N N . ILE A 1 93 ? 8.880 -5.542 -20.137 1.00 23.26 93 ILE A N 1
ATOM 668 C CA . ILE A 1 93 ? 9.800 -5.264 -21.234 1.00 26.04 93 ILE A CA 1
ATOM 669 C C . ILE A 1 93 ? 10.758 -4.157 -20.810 1.00 25.27 93 ILE A C 1
ATOM 670 O O . ILE A 1 93 ? 10.360 -3.186 -20.157 1.00 24.13 93 ILE A O 1
ATOM 675 N N . TRP A 1 94 ? 12.027 -4.312 -21.185 1.00 22.01 94 TRP A N 1
ATOM 676 C CA . TRP A 1 94 ? 13.134 -3.554 -20.604 1.00 23.12 94 TRP A CA 1
ATOM 677 C C . TRP A 1 94 ? 14.027 -2.973 -21.696 1.00 25.23 94 TRP A C 1
ATOM 678 O O . TRP A 1 94 ? 15.012 -3.599 -22.119 1.00 21.74 94 TRP A O 1
ATOM 689 N N . PRO A 1 95 ? 13.722 -1.769 -22.169 1.00 25.01 95 PRO A N 1
ATOM 690 C CA . PRO A 1 95 ? 14.563 -1.125 -23.184 1.00 25.78 95 PRO A CA 1
ATOM 691 C C . PRO A 1 95 ? 15.820 -0.535 -22.569 1.00 22.66 95 PRO A C 1
ATOM 692 O O . PRO A 1 95 ? 15.870 -0.213 -21.380 1.00 27.26 95 PRO A O 1
ATOM 696 N N . GLN A 1 96 ? 16.836 -0.371 -23.417 1.00 22.91 96 GLN A N 1
ATOM 697 C CA . GLN A 1 96 ? 18.025 0.389 -23.040 1.00 23.86 96 GLN A CA 1
ATOM 698 C C . GLN A 1 96 ? 17.657 1.819 -22.648 1.00 26.77 96 GLN A C 1
ATOM 699 O O . GLN A 1 96 ? 16.896 2.499 -23.343 1.00 25.30 96 GLN A O 1
ATOM 705 N N . LYS A 1 97 ? 18.227 2.276 -21.536 1.00 26.39 97 LYS A N 1
ATOM 706 C CA . LYS A 1 97 ? 17.983 3.619 -21.030 1.00 30.82 97 LYS A CA 1
ATOM 707 C C . LYS A 1 97 ? 18.533 4.687 -21.975 1.00 30.45 97 LYS A C 1
ATOM 708 O O . LYS A 1 97 ? 19.510 4.468 -22.699 1.00 25.75 97 LYS A O 1
ATOM 714 N N . ASN A 1 98 ? 17.893 5.859 -21.945 1.00 28.72 98 ASN A N 1
ATOM 715 C CA . ASN A 1 98 ? 18.288 7.057 -22.689 1.00 29.01 98 ASN A CA 1
ATOM 716 C C . ASN A 1 98 ? 18.054 6.925 -24.186 1.00 31.50 98 ASN A C 1
ATOM 717 O O . ASN A 1 98 ? 18.680 7.638 -24.974 1.00 31.05 98 ASN A O 1
ATOM 722 N N . TYR A 1 99 ? 17.172 6.011 -24.593 1.00 30.86 99 TYR A N 1
ATOM 723 C CA . TYR A 1 99 ? 16.656 5.963 -25.952 1.00 28.90 99 TYR A CA 1
ATOM 724 C C . TYR A 1 99 ? 15.245 6.529 -25.927 1.00 34.42 99 TYR A C 1
ATOM 725 O O . TYR A 1 99 ? 14.332 5.855 -25.423 1.00 33.81 99 TYR A O 1
ATOM 734 N N . PRO A 1 100 ? 15.011 7.751 -26.435 1.00 34.17 100 PRO A N 1
ATOM 735 C CA . PRO A 1 100 ? 13.646 8.296 -26.471 1.00 35.03 100 PRO A CA 1
ATOM 736 C C . PRO A 1 100 ? 12.636 7.316 -27.049 1.00 35.22 100 PRO A C 1
ATOM 737 O O . PRO A 1 100 ? 12.810 6.819 -28.167 1.00 34.31 100 PRO A O 1
ATOM 741 N N . LEU A 1 101 ? 11.588 7.021 -26.285 1.00 32.72 101 LEU A N 1
ATOM 742 C CA . LEU A 1 101 ? 10.562 6.080 -26.708 1.00 32.43 101 LEU A CA 1
ATOM 743 C C . LEU A 1 101 ? 9.395 6.828 -27.335 1.00 33.66 101 LEU A C 1
ATOM 744 O O . LEU A 1 101 ? 9.045 7.929 -26.901 1.00 39.08 101 LEU A O 1
ATOM 749 N N . ALA A 1 102 ? 8.802 6.226 -28.356 1.00 34.06 102 ALA A N 1
ATOM 750 C CA . ALA A 1 102 ? 7.729 6.885 -29.096 1.00 34.48 102 ALA A CA 1
ATOM 751 C C . ALA A 1 102 ? 6.467 6.975 -28.242 1.00 33.47 102 ALA A C 1
ATOM 752 O O . ALA A 1 102 ? 6.064 5.976 -27.628 1.00 29.20 102 ALA A O 1
ATOM 754 N N . PRO A 1 103 ? 5.822 8.146 -28.167 1.00 36.31 103 PRO A N 1
ATOM 755 C CA . PRO A 1 103 ? 4.562 8.227 -27.408 1.00 34.55 103 PRO A CA 1
ATOM 756 C C . PRO A 1 103 ? 3.494 7.280 -27.930 1.00 40.81 103 PRO A C 1
ATOM 757 O O . PRO A 1 103 ? 2.737 6.706 -27.135 1.00 41.09 103 PRO A O 1
ATOM 761 N N . SER A 1 104 ? 3.430 7.081 -29.252 1.00 40.48 104 SER A N 1
ATOM 762 C CA . SER A 1 104 ? 2.392 6.229 -29.821 1.00 35.87 104 SER A CA 1
ATOM 763 C C . SER A 1 104 ? 2.543 4.788 -29.357 1.00 39.46 104 SER A C 1
ATOM 764 O O . SER A 1 104 ? 1.541 4.095 -29.146 1.00 39.66 104 SER A O 1
ATOM 767 N N . TRP A 1 105 ? 3.783 4.324 -29.181 1.00 40.02 105 TRP A N 1
ATOM 768 C CA . TRP A 1 105 ? 4.000 2.977 -28.665 1.00 36.18 105 TRP A CA 1
ATOM 769 C C . TRP A 1 105 ? 3.565 2.875 -27.209 1.00 34.08 105 TRP A C 1
ATOM 770 O O . TRP A 1 105 ? 2.867 1.930 -26.824 1.00 33.44 105 TRP A O 1
ATOM 781 N N . LEU A 1 106 ? 3.963 3.845 -26.384 1.00 33.44 106 LEU A N 1
ATOM 782 C CA . LEU A 1 106 ? 3.593 3.788 -24.975 1.00 35.08 106 LEU A CA 1
ATOM 783 C C . LEU A 1 106 ? 2.087 3.943 -24.796 1.00 36.78 106 LEU A C 1
ATOM 784 O O . LEU A 1 106 ? 1.497 3.301 -23.918 1.00 36.11 106 LEU A O 1
ATOM 789 N N . ALA A 1 107 ? 1.445 4.778 -25.625 1.00 29.14 107 ALA A N 1
ATOM 790 C CA . ALA A 1 107 ? -0.012 4.891 -25.577 1.00 36.15 107 ALA A CA 1
ATOM 791 C C . ALA A 1 107 ? -0.667 3.551 -25.895 1.00 39.58 107 ALA A C 1
ATOM 792 O O . ALA A 1 107 ? -1.508 3.046 -25.141 1.00 42.82 107 ALA A O 1
ATOM 794 N N . GLN A 1 108 ? -0.280 2.961 -27.021 1.00 42.98 108 GLN A N 1
ATOM 795 C CA . GLN A 1 108 ? -0.651 1.609 -27.415 1.00 36.55 108 GLN A CA 1
ATOM 796 C C . GLN A 1 108 ? -0.367 0.615 -26.280 1.00 39.67 108 GLN A C 1
ATOM 797 O O . GLN A 1 108 ? -1.200 -0.260 -26.006 1.00 38.94 108 GLN A O 1
ATOM 803 N N . LEU A 1 109 ? 0.754 0.776 -25.550 1.00 39.28 109 LEU A N 1
ATOM 804 C CA . LEU A 1 109 ? 1.005 -0.125 -24.421 1.00 38.38 109 LEU A CA 1
ATOM 805 C C . LEU A 1 109 ? 0.081 0.154 -23.248 1.00 37.07 109 LEU A C 1
ATOM 806 O O . LEU A 1 109 ? -0.305 -0.775 -22.530 1.00 37.61 109 LEU A O 1
ATOM 811 N N . LYS A 1 110 ? -0.282 1.416 -23.010 1.00 41.18 110 LYS A N 1
ATOM 812 C CA . LYS A 1 110 ? -1.111 1.650 -21.834 1.00 42.26 110 LYS A CA 1
ATOM 813 C C . LYS A 1 110 ? -2.559 1.240 -22.076 1.00 42.89 110 LYS A C 1
ATOM 814 O O . LYS A 1 110 ? -3.209 0.714 -21.166 1.00 39.50 110 LYS A O 1
ATOM 820 N N . ARG A 1 111 ? -3.065 1.428 -23.298 1.00 40.56 111 ARG A N 1
ATOM 821 C CA . ARG A 1 111 ? -4.469 1.159 -23.582 1.00 40.01 111 ARG A CA 1
ATOM 822 C C . ARG A 1 111 ? -4.779 -0.329 -23.706 1.00 42.56 111 ARG A C 1
ATOM 823 O O . ARG A 1 111 ? -5.931 -0.726 -23.506 1.00 38.34 111 ARG A O 1
ATOM 831 N N . TYR A 1 112 ? -3.790 -1.161 -24.017 1.00 38.57 112 TYR A N 1
ATOM 832 C CA . TYR A 1 112 ? -4.032 -2.579 -24.212 1.00 39.09 112 TYR A CA 1
ATOM 833 C C . TYR A 1 112 ? -3.333 -3.471 -23.192 1.00 38.68 112 TYR A C 1
ATOM 834 O O . TYR A 1 112 ? -3.696 -4.646 -23.083 1.00 39.26 112 TYR A O 1
ATOM 843 N N . TYR A 1 113 ? -2.365 -2.957 -22.433 1.00 38.67 113 TYR A N 1
ATOM 844 C CA . TYR A 1 113 ? -1.635 -3.791 -21.483 1.00 31.92 113 TYR A CA 1
ATOM 845 C C . TYR A 1 113 ? -1.413 -3.154 -20.120 1.00 38.73 113 TYR A C 1
ATOM 846 O O . TYR A 1 113 ? -1.234 -3.895 -19.149 1.00 36.85 113 TYR A O 1
ATOM 855 N N . GLY A 1 114 ? -1.408 -1.829 -20.006 1.00 44.57 114 GLY A N 1
ATOM 856 C CA . GLY A 1 114 ? -1.169 -1.177 -18.727 1.00 42.62 114 GLY A CA 1
ATOM 857 C C . GLY A 1 114 ? 0.101 -1.622 -18.036 1.00 42.70 114 GLY A C 1
ATOM 858 O O . GLY A 1 114 ? 0.098 -1.832 -16.817 1.00 53.98 114 GLY A O 1
ATOM 859 N N . THR A 1 115 ? 1.187 -1.787 -18.788 1.00 43.98 115 THR A N 1
ATOM 860 C CA . THR A 1 115 ? 2.445 -2.281 -18.247 1.00 44.02 115 THR A CA 1
ATOM 861 C C . THR A 1 115 ? 3.380 -1.123 -17.922 1.00 47.63 115 THR A C 1
ATOM 862 O O . THR A 1 115 ? 3.267 -0.023 -18.472 1.00 40.48 115 THR A O 1
ATOM 866 N N . SER A 1 116 ? 4.315 -1.390 -17.014 1.00 46.32 116 SER A N 1
ATOM 867 C CA . SER A 1 116 ? 5.283 -0.399 -16.564 1.00 47.98 116 SER A CA 1
ATOM 868 C C . SER A 1 116 ? 6.604 -0.641 -17.285 1.00 47.80 116 SER A C 1
ATOM 869 O O . SER A 1 116 ? 7.224 -1.699 -17.117 1.00 40.13 116 SER A O 1
ATOM 872 N N . VAL A 1 117 ? 7.017 0.326 -18.101 1.00 45.09 117 VAL A N 1
ATOM 873 C CA . VAL A 1 117 ? 8.262 0.257 -18.857 1.00 38.59 117 VAL A CA 1
ATOM 874 C C . VAL A 1 117 ? 9.285 1.105 -18.117 1.00 33.74 117 VAL A C 1
ATOM 875 O O . VAL A 1 117 ? 9.134 2.327 -18.021 1.00 35.62 117 VAL A O 1
ATOM 879 N N . THR A 1 118 ? 10.315 0.463 -17.575 1.00 28.80 118 THR A N 1
ATOM 880 C CA . THR A 1 118 ? 11.373 1.156 -16.837 1.00 34.15 118 THR A CA 1
ATOM 881 C C . THR A 1 118 ? 12.704 0.862 -17.514 1.00 36.50 118 THR A C 1
ATOM 882 O O . THR A 1 118 ? 13.280 -0.221 -17.312 1.00 32.08 118 THR A O 1
ATOM 886 N N . PRO A 1 119 ? 13.218 1.771 -18.340 1.00 30.84 119 PRO A N 1
ATOM 887 C CA . PRO A 1 119 ? 14.468 1.490 -19.058 1.00 30.28 119 PRO A CA 1
ATOM 888 C C . PRO A 1 119 ? 15.647 1.334 -18.104 1.00 29.59 119 PRO A C 1
ATOM 889 O O . PRO A 1 119 ? 15.668 1.898 -17.010 1.00 27.36 119 PRO A O 1
ATOM 893 N N . VAL A 1 120 ? 16.629 0.534 -18.527 1.00 26.66 120 VAL A N 1
ATOM 894 C CA . VAL A 1 120 ? 17.831 0.264 -17.747 1.00 25.53 120 VAL A CA 1
ATOM 895 C C . VAL A 1 120 ? 19.040 0.399 -18.662 1.00 25.38 120 VAL A C 1
ATOM 896 O O . VAL A 1 120 ? 18.969 0.091 -19.856 1.00 23.33 120 VAL A O 1
ATOM 900 N N . ASP A 1 121 ? 20.156 0.872 -18.099 1.00 27.14 121 ASP A N 1
ATOM 901 C CA . ASP A 1 121 ? 21.367 1.134 -18.883 1.00 24.47 121 ASP A CA 1
ATOM 902 C C . ASP A 1 121 ? 22.188 -0.148 -18.973 1.00 23.55 121 ASP A C 1
ATOM 903 O O . ASP A 1 121 ? 23.048 -0.423 -18.136 1.00 26.71 121 ASP A O 1
ATOM 908 N N . TYR A 1 122 ? 21.942 -0.924 -20.029 1.00 26.83 122 TYR A N 1
ATOM 909 C CA . TYR A 1 122 ? 22.712 -2.144 -20.253 1.00 27.58 122 TYR A CA 1
ATOM 910 C C . TYR A 1 122 ? 24.174 -1.841 -20.561 1.00 28.73 122 TYR A C 1
ATOM 911 O O . TYR A 1 122 ? 25.060 -2.618 -20.186 1.00 27.75 122 TYR A O 1
ATOM 920 N N . ILE A 1 123 ? 24.442 -0.733 -21.254 1.00 25.67 123 ILE A N 1
ATOM 921 C CA . ILE A 1 123 ? 25.801 -0.441 -21.704 1.00 28.15 123 ILE A CA 1
ATOM 922 C C . ILE A 1 123 ? 26.723 -0.221 -20.513 1.00 30.47 123 ILE A C 1
ATOM 923 O O . ILE A 1 123 ? 27.834 -0.762 -20.457 1.00 29.23 123 ILE A O 1
ATOM 928 N N . HIS A 1 124 ? 26.281 0.596 -19.550 1.00 28.03 124 HIS A N 1
ATOM 929 C CA . HIS A 1 124 ? 27.099 1.005 -18.417 1.00 27.84 124 HIS A CA 1
ATOM 930 C C . HIS A 1 124 ? 26.768 0.309 -17.107 1.00 27.94 124 HIS A C 1
ATOM 931 O O . HIS A 1 124 ? 27.627 0.275 -16.221 1.00 29.67 124 HIS A O 1
ATOM 938 N N . GLU A 1 125 ? 25.549 -0.211 -16.937 1.00 28.53 125 GLU A N 1
ATOM 939 C CA . GLU A 1 125 ? 25.108 -0.751 -15.645 1.00 30.40 125 GLU A CA 1
ATOM 940 C C . GLU A 1 125 ? 24.380 -2.079 -15.855 1.00 31.55 125 GLU A C 1
ATOM 941 O O . GLU A 1 125 ? 23.250 -2.266 -15.407 1.00 30.79 125 GLU A O 1
ATOM 947 N N . THR A 1 126 ? 25.042 -3.014 -16.541 1.00 28.57 126 THR A N 1
ATOM 948 C CA . THR A 1 126 ? 24.405 -4.290 -16.853 1.00 27.44 126 THR A CA 1
ATOM 949 C C . THR A 1 126 ? 23.973 -5.018 -15.587 1.00 32.43 126 THR A C 1
ATOM 950 O O . THR A 1 126 ? 22.875 -5.586 -15.532 1.00 34.29 126 THR A O 1
ATOM 954 N N . GLU A 1 127 ? 24.824 -5.019 -14.560 1.00 31.28 127 GLU A N 1
ATOM 955 C CA . GLU A 1 127 ? 24.534 -5.821 -13.375 1.00 33.06 127 GLU A CA 1
ATOM 956 C C . GLU A 1 127 ? 23.393 -5.219 -12.569 1.00 35.50 127 GLU A C 1
ATOM 957 O O . GLU A 1 127 ? 22.547 -5.944 -12.034 1.00 31.38 127 GLU A O 1
ATOM 963 N N . LYS A 1 128 ? 23.338 -3.899 -12.481 1.00 31.29 128 LYS A N 1
ATOM 964 C CA . LYS A 1 128 ? 22.210 -3.311 -11.792 1.00 34.64 128 LYS A CA 1
ATOM 965 C C . LYS A 1 128 ? 20.921 -3.405 -12.599 1.00 32.92 128 LYS A C 1
ATOM 966 O O . LYS A 1 128 ? 19.836 -3.405 -12.010 1.00 34.83 128 LYS A O 1
ATOM 972 N N . ALA A 1 129 ? 21.017 -3.540 -13.919 1.00 28.26 129 ALA A N 1
ATOM 973 C CA . ALA A 1 129 ? 19.842 -3.882 -14.712 1.00 32.65 129 ALA A CA 1
ATOM 974 C C . ALA A 1 129 ? 19.352 -5.290 -14.395 1.00 30.64 129 ALA A C 1
ATOM 975 O O . ALA A 1 129 ? 18.143 -5.522 -14.271 1.00 33.60 129 ALA A O 1
ATOM 977 N N . ARG A 1 130 ? 20.277 -6.247 -14.279 1.00 32.94 130 ARG A N 1
ATOM 978 C CA . ARG A 1 130 ? 19.903 -7.607 -13.900 1.00 31.48 130 ARG A CA 1
ATOM 979 C C . ARG A 1 130 ? 19.201 -7.622 -12.546 1.00 32.98 130 ARG A C 1
ATOM 980 O O . ARG A 1 130 ? 18.181 -8.300 -12.370 1.00 30.66 130 ARG A O 1
ATOM 988 N N . ILE A 1 131 ? 19.729 -6.861 -11.584 1.00 32.31 131 ILE A N 1
ATOM 989 C CA . ILE A 1 131 ? 19.134 -6.805 -10.253 1.00 32.43 131 ILE A CA 1
ATOM 990 C C . ILE A 1 131 ? 17.784 -6.096 -10.292 1.00 36.14 131 ILE A C 1
ATOM 991 O O . ILE A 1 131 ? 16.820 -6.541 -9.657 1.00 31.69 131 ILE A O 1
ATOM 996 N N . ALA A 1 132 ? 17.683 -4.997 -11.049 1.00 29.70 132 ALA A N 1
ATOM 997 C CA . ALA A 1 132 ? 16.395 -4.325 -11.195 1.00 30.23 132 ALA A CA 1
ATOM 998 C C . ALA A 1 132 ? 15.341 -5.260 -11.784 1.00 30.34 132 ALA A C 1
ATOM 999 O O . ALA A 1 132 ? 14.194 -5.280 -11.324 1.00 29.58 132 ALA A O 1
ATOM 1001 N N . ILE A 1 133 ? 15.712 -6.048 -12.797 1.00 28.55 133 ILE A N 1
ATOM 1002 C CA . ILE A 1 133 ? 14.754 -6.960 -13.418 1.00 27.20 133 ILE A CA 1
ATOM 1003 C C . ILE A 1 133 ? 14.360 -8.066 -12.446 1.00 30.86 133 ILE A C 1
ATOM 1004 O O . ILE A 1 133 ? 13.177 -8.408 -12.315 1.00 29.55 133 ILE A O 1
ATOM 1009 N N . ASN A 1 134 ? 15.341 -8.652 -11.757 1.00 31.65 134 ASN A N 1
ATOM 1010 C CA . ASN A 1 134 ? 15.032 -9.716 -10.810 1.00 34.32 134 ASN A CA 1
ATOM 1011 C C . ASN A 1 134 ? 14.151 -9.206 -9.676 1.00 35.14 134 ASN A C 1
ATOM 1012 O O . ASN A 1 134 ? 13.295 -9.944 -9.172 1.00 32.00 134 ASN A O 1
ATOM 1017 N N . ARG A 1 135 ? 14.320 -7.942 -9.285 1.00 32.25 135 ARG A N 1
ATOM 1018 C CA . ARG A 1 135 ? 13.541 -7.408 -8.172 1.00 37.14 135 ARG A CA 1
ATOM 1019 C C . ARG A 1 135 ? 12.101 -7.115 -8.574 1.00 35.05 135 ARG A C 1
ATOM 1020 O O . ARG A 1 135 ? 11.188 -7.292 -7.761 1.00 35.74 135 ARG A O 1
ATOM 1028 N N . ARG A 1 136 ? 11.868 -6.689 -9.817 1.00 34.66 136 ARG A N 1
ATOM 1029 C CA . ARG A 1 136 ? 10.490 -6.520 -10.259 1.00 38.44 136 ARG A CA 1
ATOM 1030 C C . ARG A 1 136 ? 9.760 -7.858 -10.320 1.00 33.15 136 ARG A C 1
ATOM 1031 O O . ARG A 1 136 ? 8.585 -7.942 -9.946 1.00 32.66 136 ARG A O 1
ATOM 1039 N N . VAL A 1 137 ? 10.434 -8.911 -10.792 1.00 30.99 137 VAL A N 1
ATOM 1040 C CA . VAL A 1 137 ? 9.791 -10.224 -10.871 1.00 36.11 137 VAL A CA 1
ATOM 1041 C C . VAL A 1 137 ? 9.451 -10.736 -9.475 1.00 36.39 137 VAL A C 1
ATOM 1042 O O . VAL A 1 137 ? 8.342 -11.226 -9.228 1.00 34.80 137 VAL A O 1
ATOM 1046 N N . GLU A 1 138 ? 10.402 -10.633 -8.543 1.00 34.79 138 GLU A N 1
ATOM 1047 C CA . GLU A 1 138 ? 10.132 -11.006 -7.160 1.00 39.69 138 GLU A CA 1
ATOM 1048 C C . GLU A 1 138 ? 8.952 -10.218 -6.599 1.00 39.60 138 GLU A C 1
ATOM 1049 O O . GLU A 1 138 ? 8.077 -10.786 -5.937 1.00 42.81 138 GLU A O 1
ATOM 1055 N N . LYS A 1 139 ? 8.893 -8.913 -6.878 1.00 37.85 139 LYS A N 1
ATOM 1056 C CA . LYS A 1 139 ? 7.772 -8.113 -6.390 1.00 39.99 139 LYS A CA 1
ATOM 1057 C C . LYS A 1 139 ? 6.454 -8.549 -7.019 1.00 42.65 139 LYS A C 1
ATOM 1058 O O . LYS A 1 139 ? 5.443 -8.677 -6.319 1.00 43.73 139 LYS A O 1
ATOM 1064 N N . ASP A 1 140 ? 6.443 -8.775 -8.337 1.00 38.73 140 ASP A N 1
ATOM 1065 C CA . ASP A 1 140 ? 5.206 -9.132 -9.025 1.00 38.67 140 ASP A CA 1
ATOM 1066 C C . ASP A 1 140 ? 4.686 -10.487 -8.575 1.00 37.87 140 ASP A C 1
ATOM 1067 O O . ASP A 1 140 ? 3.479 -10.659 -8.379 1.00 42.76 140 ASP A O 1
ATOM 1072 N N . THR A 1 141 ? 5.575 -11.467 -8.431 1.00 36.98 141 THR A N 1
ATOM 1073 C CA . THR A 1 141 ? 5.184 -12.821 -8.071 1.00 37.71 141 THR A CA 1
ATOM 1074 C C . THR A 1 141 ? 5.120 -13.049 -6.572 1.00 42.07 141 THR A C 1
ATOM 1075 O O . THR A 1 141 ? 5.140 -14.203 -6.144 1.00 43.75 141 THR A O 1
ATOM 1079 N N . LYS A 1 142 ? 5.074 -11.994 -5.762 1.00 45.26 142 LYS A N 1
ATOM 1080 C CA . LYS A 1 142 ? 4.981 -12.151 -4.309 1.00 52.68 142 LYS A CA 1
ATOM 1081 C C . LYS A 1 142 ? 6.122 -13.013 -3.775 1.00 46.36 142 LYS A C 1
ATOM 1082 O O . LYS A 1 142 ? 5.933 -13.840 -2.882 1.00 47.31 142 LYS A O 1
ATOM 1088 N N . ASN A 1 143 ? 7.303 -12.844 -4.370 1.00 45.17 143 ASN A N 1
ATOM 1089 C CA . ASN A 1 143 ? 8.532 -13.549 -4.016 1.00 45.40 143 ASN A CA 1
ATOM 1090 C C . ASN A 1 143 ? 8.538 -15.010 -4.444 1.00 42.77 143 ASN A C 1
ATOM 1091 O O . ASN A 1 143 ? 9.367 -15.780 -3.955 1.00 47.52 143 ASN A O 1
ATOM 1096 N N . ARG A 1 144 ? 7.655 -15.433 -5.355 1.00 40.17 144 ARG A N 1
ATOM 1097 C CA . ARG A 1 144 ? 7.653 -16.844 -5.741 1.00 45.38 144 ARG A CA 1
ATOM 1098 C C . ARG A 1 144 ? 8.753 -17.161 -6.752 1.00 45.80 144 ARG A C 1
ATOM 1099 O O . ARG A 1 144 ? 9.344 -18.247 -6.706 1.00 41.61 144 ARG A O 1
ATOM 1107 N N . ILE A 1 145 ? 9.036 -16.238 -7.670 1.00 43.99 145 ILE A N 1
ATOM 1108 C CA . ILE A 1 145 ? 10.063 -16.412 -8.696 1.00 38.30 145 ILE A CA 1
ATOM 1109 C C . ILE A 1 145 ? 11.235 -15.505 -8.326 1.00 41.52 145 ILE A C 1
ATOM 1110 O O . ILE A 1 145 ? 11.151 -14.276 -8.470 1.00 36.53 145 ILE A O 1
ATOM 1115 N N . ARG A 1 146 ? 12.338 -16.108 -7.875 1.00 39.37 146 ARG A N 1
ATOM 1116 C CA . ARG A 1 146 ? 13.454 -15.377 -7.284 1.00 42.05 146 ARG A CA 1
ATOM 1117 C C . ARG A 1 146 ? 14.713 -15.509 -8.134 1.00 38.42 146 ARG A C 1
ATOM 1118 O O . ARG A 1 146 ? 15.019 -16.591 -8.644 1.00 36.10 146 ARG A O 1
ATOM 1126 N N . GLU A 1 147 ? 15.454 -14.405 -8.241 1.00 36.10 147 GLU A N 1
ATOM 1127 C CA . GLU A 1 147 ? 16.641 -14.275 -9.091 1.00 35.35 147 GLU A CA 1
ATOM 1128 C C . GLU A 1 147 ? 16.449 -14.958 -10.443 1.00 35.54 147 GLU A C 1
ATOM 1129 O O . GLU A 1 147 ? 17.220 -15.827 -10.851 1.00 37.48 147 GLU A O 1
ATOM 1135 N N . LEU A 1 148 ? 15.400 -14.528 -11.146 1.00 29.92 148 LEU A N 1
ATOM 1136 C CA . LEU A 1 148 ? 15.091 -15.098 -12.453 1.00 30.74 148 LEU A CA 1
ATOM 1137 C C . LEU A 1 148 ? 16.301 -15.061 -13.382 1.00 34.27 148 LEU A C 1
ATOM 1138 O O . LEU A 1 148 ? 16.696 -16.088 -13.950 1.00 31.25 148 LEU A O 1
ATOM 1143 N N . LEU A 1 149 ? 16.904 -13.888 -13.551 1.00 28.25 149 LEU A N 1
ATOM 1144 C CA . LEU A 1 149 ? 18.002 -13.714 -14.493 1.00 31.63 149 LEU A CA 1
ATOM 1145 C C . LEU A 1 149 ? 19.330 -14.000 -13.800 1.00 39.14 149 LEU A C 1
ATOM 1146 O O . LEU A 1 149 ? 19.685 -13.328 -12.821 1.00 37.17 149 LEU A O 1
ATOM 1151 N N . LYS A 1 150 ? 20.082 -15.010 -14.330 1.00 32.36 150 LYS A N 1
ATOM 1152 C CA . LYS A 1 150 ? 21.424 -15.290 -13.846 1.00 37.99 150 LYS A CA 1
ATOM 1153 C C . LYS A 1 150 ? 22.445 -14.435 -14.594 1.00 41.08 150 LYS A C 1
ATOM 1154 O O . LYS A 1 150 ? 22.203 -14.028 -15.736 1.00 38.94 150 LYS A O 1
ATOM 1160 N N . PRO A 1 151 ? 23.583 -14.118 -13.975 1.00 39.80 151 PRO A N 1
ATOM 1161 C CA . PRO A 1 151 ? 24.612 -13.348 -14.688 1.00 41.73 151 PRO A CA 1
ATOM 1162 C C . PRO A 1 151 ? 25.047 -14.072 -15.953 1.00 41.98 151 PRO A C 1
ATOM 1163 O O . PRO A 1 151 ? 25.309 -15.273 -15.940 1.00 45.35 151 PRO A O 1
ATOM 1167 N N . GLY A 1 152 ? 25.092 -13.334 -17.064 1.00 42.38 152 GLY A N 1
ATOM 1168 C CA . GLY A 1 152 ? 25.456 -13.880 -18.360 1.00 38.04 152 GLY A CA 1
ATOM 1169 C C . GLY A 1 152 ? 24.384 -13.705 -19.418 1.00 36.26 152 GLY A C 1
ATOM 1170 O O . GLY A 1 152 ? 24.703 -13.644 -20.608 1.00 40.67 152 GLY A O 1
ATOM 1171 N N . ILE A 1 153 ? 23.114 -13.633 -19.010 1.00 37.04 153 ILE A N 1
ATOM 1172 C CA . ILE A 1 153 ? 22.048 -13.379 -19.981 1.00 32.31 153 ILE A CA 1
ATOM 1173 C C . ILE A 1 153 ? 22.225 -11.994 -20.592 1.00 33.39 153 ILE A C 1
ATOM 1174 O O . ILE A 1 153 ? 22.332 -11.839 -21.814 1.00 32.60 153 ILE A O 1
ATOM 1179 N N . LEU A 1 154 ? 22.268 -10.971 -19.742 1.00 32.88 154 LEU A N 1
ATOM 1180 C CA . LEU A 1 154 ? 22.448 -9.596 -20.174 1.00 29.87 154 LEU A CA 1
ATOM 1181 C C . LEU A 1 154 ? 23.924 -9.253 -20.298 1.00 30.74 154 LEU A C 1
ATOM 1182 O O . LEU A 1 154 ? 24.758 -9.703 -19.505 1.00 30.02 154 LEU A O 1
ATOM 1187 N N . ASP A 1 155 ? 24.234 -8.429 -21.290 1.00 30.13 155 ASP A N 1
ATOM 1188 C CA . ASP A 1 155 ? 25.586 -7.930 -21.484 1.00 29.26 155 ASP A CA 1
ATOM 1189 C C . ASP A 1 155 ? 25.491 -6.509 -22.024 1.00 34.30 155 ASP A C 1
ATOM 1190 O O . ASP A 1 155 ? 24.396 -6.033 -22.357 1.00 29.22 155 ASP A O 1
ATOM 1195 N N . PRO A 1 156 ? 26.620 -5.791 -22.101 1.00 29.87 156 PRO A N 1
ATOM 1196 C CA . PRO A 1 156 ? 26.581 -4.404 -22.600 1.00 30.02 156 PRO A CA 1
ATOM 1197 C C . PRO A 1 156 ? 25.996 -4.242 -23.994 1.00 32.31 156 PRO A C 1
ATOM 1198 O O . PRO A 1 156 ? 25.725 -3.103 -24.394 1.00 33.93 156 PRO A O 1
ATOM 1202 N N . LEU A 1 157 ? 25.803 -5.321 -24.750 1.00 33.52 157 LEU A N 1
ATOM 1203 C CA . LEU A 1 157 ? 25.204 -5.228 -26.073 1.00 30.21 157 LEU A CA 1
ATOM 1204 C C . LEU A 1 157 ? 23.714 -5.532 -26.061 1.00 27.12 157 LEU A C 1
ATOM 1205 O O . LEU A 1 157 ? 23.074 -5.456 -27.113 1.00 31.45 157 LEU A O 1
ATOM 1210 N N . THR A 1 158 ? 23.144 -5.865 -24.905 1.00 27.29 158 THR A N 1
ATOM 1211 C CA . THR A 1 158 ? 21.695 -5.989 -24.807 1.00 28.56 158 THR A CA 1
ATOM 1212 C C . THR A 1 158 ? 21.051 -4.619 -24.988 1.00 28.08 158 THR A C 1
ATOM 1213 O O . THR A 1 158 ? 21.536 -3.610 -24.469 1.00 30.37 158 THR A O 1
ATOM 1217 N N . ARG A 1 159 ? 19.958 -4.582 -25.738 1.00 24.23 159 ARG A N 1
ATOM 1218 C CA . ARG A 1 159 ? 19.183 -3.364 -25.900 1.00 26.37 159 ARG A CA 1
ATOM 1219 C C . ARG A 1 159 ? 17.727 -3.517 -25.490 1.00 25.33 159 ARG A C 1
ATOM 1220 O O . ARG A 1 159 ? 17.063 -2.503 -25.251 1.00 20.91 159 ARG A O 1
ATOM 1228 N N . LEU A 1 160 ? 17.221 -4.743 -25.391 1.00 21.27 160 LEU A N 1
ATOM 1229 C CA . LEU A 1 160 ? 15.811 -4.976 -25.113 1.00 22.43 160 LEU A CA 1
ATOM 1230 C C . LEU A 1 160 ? 15.654 -6.394 -24.585 1.00 24.14 160 LEU A C 1
ATOM 1231 O O . LEU A 1 160 ? 16.099 -7.348 -25.230 1.00 23.08 160 LEU A O 1
ATOM 1236 N N . ALA A 1 161 ? 15.033 -6.532 -23.417 1.00 23.29 161 ALA A N 1
ATOM 1237 C CA . ALA A 1 161 ? 14.768 -7.840 -22.832 1.00 22.09 161 ALA A CA 1
ATOM 1238 C C . ALA A 1 161 ? 13.281 -7.992 -22.546 1.00 22.43 161 ALA A C 1
ATOM 1239 O O . ALA A 1 161 ? 12.622 -7.051 -22.088 1.00 22.97 161 ALA A O 1
ATOM 1241 N N . LEU A 1 162 ? 12.756 -9.174 -22.856 1.00 19.19 162 LEU A N 1
ATOM 1242 C CA . LEU A 1 162 ? 11.399 -9.576 -22.511 1.00 19.13 162 LEU A CA 1
ATOM 1243 C C . LEU A 1 162 ? 11.507 -10.579 -21.372 1.00 21.74 162 LEU A C 1
ATOM 1244 O O . LEU A 1 162 ? 12.133 -11.635 -21.529 1.00 19.06 162 LEU A O 1
ATOM 1249 N N . VAL A 1 163 ? 10.918 -10.253 -20.229 1.00 21.50 163 VAL A N 1
ATOM 1250 C CA . VAL A 1 163 ? 11.035 -11.085 -19.040 1.00 21.17 163 VAL A CA 1
ATOM 1251 C C . VAL A 1 163 ? 9.632 -11.399 -18.551 1.00 26.34 163 VAL A C 1
ATOM 1252 O O . VAL A 1 163 ? 8.839 -10.482 -18.302 1.00 27.52 163 VAL A O 1
ATOM 1256 N N . ASN A 1 164 ? 9.309 -12.687 -18.449 1.00 20.93 164 ASN A N 1
ATOM 1257 C CA . ASN A 1 164 ? 8.024 -13.050 -17.875 1.00 26.65 164 ASN A CA 1
ATOM 1258 C C . ASN A 1 164 ? 8.141 -14.354 -17.095 1.00 25.51 164 ASN A C 1
ATOM 1259 O O . ASN A 1 164 ? 8.946 -15.229 -17.421 1.00 22.25 164 ASN A O 1
ATOM 1264 N N . ALA A 1 165 ? 7.358 -14.444 -16.027 1.00 27.34 165 ALA A N 1
ATOM 1265 C CA . ALA A 1 165 ? 7.377 -15.590 -15.138 1.00 27.09 165 ALA A CA 1
ATOM 1266 C C . ALA A 1 165 ? 5.992 -15.741 -14.537 1.00 27.72 165 ALA A C 1
ATOM 1267 O O . ALA A 1 165 ? 5.269 -14.756 -14.365 1.00 27.34 165 ALA A O 1
ATOM 1269 N N . VAL A 1 166 ? 5.627 -16.977 -14.213 1.00 22.70 166 VAL A N 1
ATOM 1270 C CA . VAL A 1 166 ? 4.311 -17.226 -13.640 1.00 25.80 166 VAL A CA 1
ATOM 1271 C C . VAL A 1 166 ? 4.393 -18.420 -12.696 1.00 28.64 166 VAL A C 1
ATOM 1272 O O . VAL A 1 166 ? 5.043 -19.429 -12.989 1.00 24.61 166 VAL A O 1
ATOM 1276 N N . TYR A 1 167 ? 3.749 -18.271 -11.544 1.00 26.32 167 TYR A N 1
ATOM 1277 C CA . TYR A 1 167 ? 3.506 -19.346 -10.595 1.00 23.27 167 TYR A CA 1
ATOM 1278 C C . TYR A 1 167 ? 2.013 -19.646 -10.589 1.00 26.52 167 TYR A C 1
ATOM 1279 O O . TYR A 1 167 ? 1.195 -18.720 -10.587 1.00 26.69 167 TYR A O 1
ATOM 1288 N N . PHE A 1 168 ? 1.646 -20.933 -10.595 1.00 27.23 168 PHE A N 1
ATOM 1289 C CA . PHE A 1 168 ? 0.233 -21.297 -10.571 1.00 26.09 168 PHE A CA 1
ATOM 1290 C C . PHE A 1 168 ? -0.051 -22.475 -9.647 1.00 27.30 168 PHE A C 1
ATOM 1291 O O . PHE A 1 168 ? 0.703 -23.453 -9.611 1.00 22.39 168 PHE A O 1
ATOM 1299 N N . LYS A 1 169 ? -1.165 -22.368 -8.919 1.00 25.24 169 LYS A N 1
ATOM 1300 C CA . LYS A 1 169 ? -1.809 -23.482 -8.235 1.00 28.58 169 LYS A CA 1
ATOM 1301 C C . LYS A 1 169 ? -3.259 -23.089 -8.005 1.00 29.46 169 LYS A C 1
ATOM 1302 O O . LYS A 1 169 ? -3.581 -21.902 -7.921 1.00 29.21 169 LYS A O 1
ATOM 1308 N N . GLY A 1 170 ? -4.132 -24.081 -7.923 1.00 29.05 170 GLY A N 1
ATOM 1309 C CA . GLY A 1 170 ? -5.546 -23.799 -7.752 1.00 31.83 170 GLY A CA 1
ATOM 1310 C C . GLY A 1 170 ? -6.250 -24.859 -6.940 1.00 29.70 170 GLY A C 1
ATOM 1311 O O . GLY A 1 170 ? -5.831 -26.022 -6.899 1.00 30.16 170 GLY A O 1
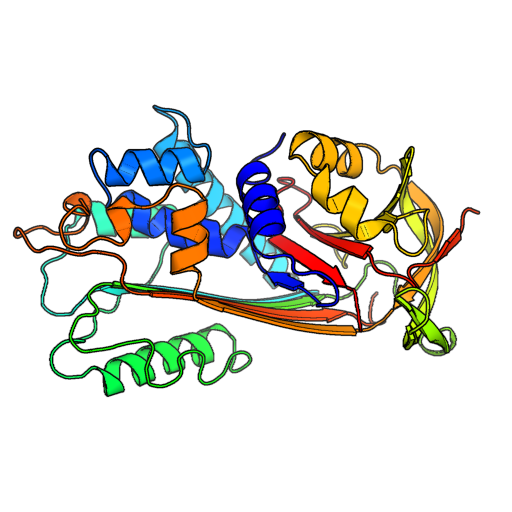ATOM 1312 N N . ASP A 1 171 ? -7.336 -24.450 -6.287 1.00 26.54 171 ASP A N 1
ATOM 1313 C CA . ASP A 1 171 ? -8.233 -25.390 -5.632 1.00 28.94 171 ASP A CA 1
ATOM 1314 C C . ASP A 1 171 ? -9.130 -26.041 -6.673 1.00 31.54 171 ASP A C 1
ATOM 1315 O O . ASP A 1 171 ? -9.722 -25.351 -7.510 1.00 29.65 171 ASP A O 1
ATOM 1320 N N . TRP A 1 172 ? -9.218 -27.367 -6.624 1.00 27.01 172 TRP A N 1
ATOM 1321 C CA . TRP A 1 172 ? -10.146 -28.097 -7.472 1.00 27.34 172 TRP A CA 1
ATOM 1322 C C . TRP A 1 172 ? -11.590 -27.791 -7.089 1.00 30.45 172 TRP A C 1
ATOM 1323 O O . TRP A 1 172 ? -11.905 -27.500 -5.934 1.00 32.24 172 TRP A O 1
ATOM 1334 N N . GLU A 1 173 ? -12.484 -27.888 -8.074 1.00 30.99 173 GLU A N 1
ATOM 1335 C CA . GLU A 1 173 ? -13.897 -28.018 -7.742 1.00 31.25 173 GLU A CA 1
ATOM 1336 C C . GLU A 1 173 ? -14.149 -29.311 -6.974 1.00 32.60 173 GLU A C 1
ATOM 1337 O O . GLU A 1 173 ? -14.829 -29.314 -5.942 1.00 33.75 173 GLU A O 1
ATOM 1343 N N . HIS A 1 174 ? -13.607 -30.425 -7.469 1.00 33.08 174 HIS A N 1
ATOM 1344 C CA . HIS A 1 174 ? -13.766 -31.734 -6.842 1.00 29.81 174 HIS A CA 1
ATOM 1345 C C . HIS A 1 174 ? -12.469 -32.127 -6.152 1.00 30.34 174 HIS A C 1
ATOM 1346 O O . HIS A 1 174 ? -11.536 -32.616 -6.814 1.00 24.57 174 HIS A O 1
ATOM 1353 N N . PRO A 1 175 ? -12.355 -31.942 -4.840 1.00 27.31 175 PRO A N 1
ATOM 1354 C CA . PRO A 1 175 ? -11.106 -32.278 -4.153 1.00 29.18 175 PRO A CA 1
ATOM 1355 C C . PRO A 1 175 ? -10.853 -33.776 -4.149 1.00 30.92 175 PRO A C 1
ATOM 1356 O O . PRO A 1 175 ? -11.781 -34.588 -4.165 1.00 27.42 175 PRO A O 1
ATOM 1360 N N . PHE A 1 176 ? -9.574 -34.133 -4.130 1.00 29.14 176 PHE A N 1
ATOM 1361 C CA . PHE A 1 176 ? -9.156 -35.495 -3.839 1.00 27.65 176 PHE A CA 1
ATOM 1362 C C . PHE A 1 176 ? -9.024 -35.670 -2.332 1.00 28.89 176 PHE A C 1
ATOM 1363 O O . PHE A 1 176 ? -8.561 -34.769 -1.631 1.00 28.91 176 PHE A O 1
ATOM 1371 N N . ASN A 1 177 ? -9.425 -36.835 -1.838 1.00 29.48 177 ASN A N 1
ATOM 1372 C CA . ASN A 1 177 ? -9.152 -37.197 -0.453 1.00 27.68 177 ASN A CA 1
ATOM 1373 C C . ASN A 1 177 ? -7.726 -37.720 -0.347 1.00 27.16 177 ASN A C 1
ATOM 1374 O O . ASN A 1 177 ? -7.364 -38.683 -1.033 1.00 30.70 177 ASN A O 1
ATOM 1379 N N . GLU A 1 178 ? -6.922 -37.088 0.512 1.00 26.88 178 GLU A N 1
ATOM 1380 C CA . GLU A 1 178 ? -5.532 -37.499 0.703 1.00 28.48 178 GLU A CA 1
ATOM 1381 C C . GLU A 1 178 ? -5.415 -38.956 1.140 1.00 31.55 178 GLU A C 1
ATOM 1382 O O . GLU A 1 178 ? -4.402 -39.606 0.853 1.00 27.22 178 GLU A O 1
ATOM 1388 N N . ASN A 1 179 ? -6.417 -39.477 1.855 1.00 28.34 179 ASN A N 1
ATOM 1389 C CA . ASN A 1 179 ? -6.384 -40.876 2.261 1.00 32.89 179 ASN A CA 1
ATOM 1390 C C . ASN A 1 179 ? -6.532 -41.823 1.079 1.00 30.27 179 ASN A C 1
ATOM 1391 O O . ASN A 1 179 ? -6.299 -43.023 1.240 1.00 30.50 179 ASN A O 1
ATOM 1396 N N . ASN A 1 180 ? -6.916 -41.312 -0.088 1.00 26.75 180 ASN A N 1
ATOM 1397 C CA . ASN A 1 180 ? -6.999 -42.095 -1.309 1.00 26.65 180 ASN A CA 1
ATOM 1398 C C . ASN A 1 180 ? -5.751 -41.979 -2.171 1.00 28.34 180 ASN A C 1
ATOM 1399 O O . ASN A 1 180 ? -5.647 -42.680 -3.181 1.00 28.13 180 ASN A O 1
ATOM 1404 N N . THR A 1 181 ? -4.804 -41.119 -1.798 1.00 29.52 181 THR A N 1
ATOM 1405 C CA . THR A 1 181 ? -3.561 -40.976 -2.545 1.00 30.63 181 THR A CA 1
ATOM 1406 C C . THR A 1 181 ? -2.599 -42.102 -2.182 1.00 28.92 181 THR A C 1
ATOM 1407 O O . THR A 1 181 ? -2.383 -42.382 -1.000 1.00 29.64 181 THR A O 1
ATOM 1411 N N . VAL A 1 182 ? -2.017 -42.746 -3.194 1.00 25.98 182 VAL A N 1
ATOM 1412 C CA . VAL A 1 182 ? -1.143 -43.896 -2.981 1.00 28.62 182 VAL A CA 1
ATOM 1413 C C . VAL A 1 182 ? 0.089 -43.756 -3.861 1.00 26.06 182 VAL A C 1
ATOM 1414 O O . VAL A 1 182 ? -0.033 -43.579 -5.079 1.00 23.43 182 VAL A O 1
ATOM 1418 N N . ALA A 1 183 ? 1.273 -43.830 -3.246 1.00 24.49 183 ALA A N 1
ATOM 1419 C CA . ALA A 1 183 ? 2.511 -43.860 -4.019 1.00 26.29 183 ALA A CA 1
ATOM 1420 C C . ALA A 1 183 ? 2.515 -45.090 -4.914 1.00 28.85 183 ALA A C 1
ATOM 1421 O O . ALA A 1 183 ? 2.449 -46.224 -4.429 1.00 29.33 183 ALA A O 1
ATOM 1423 N N . SER A 1 184 ? 2.555 -44.868 -6.215 1.00 26.37 184 SER A N 1
ATOM 1424 C CA . SER A 1 184 ? 2.326 -45.915 -7.193 1.00 27.17 184 SER A CA 1
ATOM 1425 C C . SER A 1 184 ? 3.427 -45.879 -8.238 1.00 29.27 184 SER A C 1
ATOM 1426 O O . SER A 1 184 ? 4.152 -44.886 -8.352 1.00 27.70 184 SER A O 1
ATOM 1429 N N . PRO A 1 185 ? 3.612 -46.964 -8.989 1.00 30.85 185 PRO A N 1
ATOM 1430 C CA . PRO A 1 185 ? 4.555 -46.909 -10.111 1.00 26.39 185 PRO A CA 1
ATOM 1431 C C . PRO A 1 185 ? 4.124 -45.861 -11.125 1.00 23.20 185 PRO A C 1
ATOM 1432 O O . PRO A 1 185 ? 2.935 -45.679 -11.394 1.00 22.95 185 PRO A O 1
ATOM 1436 N N . PHE A 1 186 ? 5.107 -45.147 -11.663 1.00 19.18 186 PHE A N 1
ATOM 1437 C CA . PHE A 1 186 ? 4.904 -44.268 -12.803 1.00 22.19 186 PHE A CA 1
ATOM 1438 C C . PHE A 1 186 ? 5.879 -44.695 -13.888 1.00 24.84 186 PHE A C 1
ATOM 1439 O O . PHE A 1 186 ? 7.099 -44.616 -13.701 1.00 23.14 186 PHE A O 1
ATOM 1447 N N . TYR A 1 187 ? 5.338 -45.133 -15.022 1.00 25.85 187 TYR A N 1
ATOM 1448 C CA . TYR A 1 187 ? 6.137 -45.718 -16.093 1.00 23.34 187 TYR A CA 1
ATOM 1449 C C . TYR A 1 187 ? 6.753 -44.600 -16.924 1.00 25.22 187 TYR A C 1
ATOM 1450 O O . TYR A 1 187 ? 6.038 -43.823 -17.565 1.00 24.82 187 TYR A O 1
ATOM 1459 N N . ILE A 1 188 ? 8.079 -44.499 -16.891 1.00 27.17 188 ILE A N 1
ATOM 1460 C CA . ILE A 1 188 ? 8.788 -43.387 -17.513 1.00 26.99 188 ILE A CA 1
ATOM 1461 C C . ILE A 1 188 ? 9.130 -43.758 -18.948 1.00 28.13 188 ILE A C 1
ATOM 1462 O O . ILE A 1 188 ? 8.780 -43.036 -19.885 1.00 24.26 188 ILE A O 1
ATOM 1467 N N . ARG A 1 189 ? 9.814 -44.887 -19.121 1.00 32.07 189 ARG A N 1
ATOM 1468 C CA . ARG A 1 189 ? 10.038 -45.509 -20.419 1.00 32.55 189 ARG A CA 1
ATOM 1469 C C . ARG A 1 189 ? 10.048 -47.018 -20.201 1.00 32.45 189 ARG A C 1
ATOM 1470 O O . ARG A 1 189 ? 9.918 -47.490 -19.068 1.00 31.69 189 ARG A O 1
ATOM 1478 N N . GLN A 1 190 ? 10.216 -47.784 -21.284 1.00 30.05 190 GLN A N 1
ATOM 1479 C CA . GLN A 1 190 ? 9.880 -49.210 -21.247 1.00 37.03 190 GLN A CA 1
ATOM 1480 C C . GLN A 1 190 ? 10.526 -49.934 -20.065 1.00 47.57 190 GLN A C 1
ATOM 1481 O O . GLN A 1 190 ? 9.840 -50.610 -19.286 1.00 51.17 190 GLN A O 1
ATOM 1487 N N . GLY A 1 191 ? 11.838 -49.801 -19.907 1.00 39.02 191 GLY A N 1
ATOM 1488 C CA . GLY A 1 191 ? 12.534 -50.451 -18.815 1.00 39.05 191 GLY A CA 1
ATOM 1489 C C . GLY A 1 191 ? 12.822 -49.582 -17.608 1.00 38.78 191 GLY A C 1
ATOM 1490 O O . GLY A 1 191 ? 13.611 -49.992 -16.749 1.00 37.05 191 GLY A O 1
ATOM 1491 N N . THR A 1 192 ? 12.212 -48.402 -17.506 1.00 33.81 192 THR A N 1
ATOM 1492 C CA . THR A 1 192 ? 12.451 -47.483 -16.395 1.00 31.65 192 THR A CA 1
ATOM 1493 C C . THR A 1 192 ? 11.115 -47.098 -15.776 1.00 29.70 192 THR A C 1
ATOM 1494 O O . THR A 1 192 ? 10.297 -46.422 -16.413 1.00 29.19 192 THR A O 1
ATOM 1498 N N . THR A 1 193 ? 10.896 -47.524 -14.539 1.00 26.97 193 THR A N 1
ATOM 1499 C CA . THR A 1 193 ? 9.678 -47.226 -13.805 1.00 30.88 193 THR A CA 1
ATOM 1500 C C . THR A 1 193 ? 10.037 -46.409 -12.575 1.00 30.77 193 THR A C 1
ATOM 1501 O O . THR A 1 193 ? 10.947 -46.776 -11.826 1.00 33.74 193 THR A O 1
ATOM 1505 N N . GLY A 1 194 ? 9.337 -45.298 -12.380 1.00 27.97 194 GLY A N 1
ATOM 1506 C CA . GLY A 1 194 ? 9.530 -44.449 -11.227 1.00 31.21 194 GLY A CA 1
ATOM 1507 C C . GLY A 1 194 ? 8.410 -44.596 -10.217 1.00 30.64 194 GLY A C 1
ATOM 1508 O O . GLY A 1 194 ? 7.710 -45.612 -10.163 1.00 28.80 194 GLY A O 1
ATOM 1509 N N . LYS A 1 195 ? 8.219 -43.549 -9.421 1.00 29.62 195 LYS A N 1
ATOM 1510 C CA . LYS A 1 195 ? 7.236 -43.549 -8.347 1.00 28.46 195 LYS A CA 1
ATOM 1511 C C . LYS A 1 195 ? 6.594 -42.171 -8.287 1.00 31.53 195 LYS A C 1
ATOM 1512 O O . LYS A 1 195 ? 7.305 -41.164 -8.259 1.00 33.42 195 LYS A O 1
ATOM 1518 N N . ALA A 1 196 ? 5.258 -42.121 -8.285 1.00 31.26 196 ALA A N 1
ATOM 1519 C CA . ALA A 1 196 ? 4.523 -40.872 -8.066 1.00 28.02 196 ALA A CA 1
ATOM 1520 C C . ALA A 1 196 ? 3.309 -41.133 -7.184 1.00 28.51 196 ALA A C 1
ATOM 1521 O O . ALA A 1 196 ? 2.683 -42.201 -7.282 1.00 24.08 196 ALA A O 1
ATOM 1523 N N . PRO A 1 197 ? 2.951 -40.186 -6.318 1.00 28.79 197 PRO A N 1
ATOM 1524 C CA . PRO A 1 197 ? 1.718 -40.342 -5.536 1.00 26.02 197 PRO A CA 1
ATOM 1525 C C . PRO A 1 197 ? 0.526 -40.111 -6.449 1.00 27.30 197 PRO A C 1
ATOM 1526 O O . PRO A 1 197 ? 0.379 -39.035 -7.035 1.00 27.18 197 PRO A O 1
ATOM 1530 N N . LEU A 1 198 ? -0.298 -41.143 -6.604 1.00 23.76 198 LEU A N 1
ATOM 1531 C CA . LEU A 1 198 ? -1.466 -41.093 -7.475 1.00 26.50 198 LEU A CA 1
ATOM 1532 C C . LEU A 1 198 ? -2.670 -40.716 -6.626 1.00 25.35 198 LEU A C 1
ATOM 1533 O O . LEU A 1 198 ? -3.090 -41.490 -5.759 1.00 25.99 198 LEU A O 1
ATOM 1538 N N . MET A 1 199 ? -3.209 -39.523 -6.860 1.00 24.42 199 MET A N 1
ATOM 1539 C CA . MET A 1 199 ? -4.479 -39.149 -6.258 1.00 24.93 199 MET A CA 1
ATOM 1540 C C . MET A 1 199 ? -5.609 -39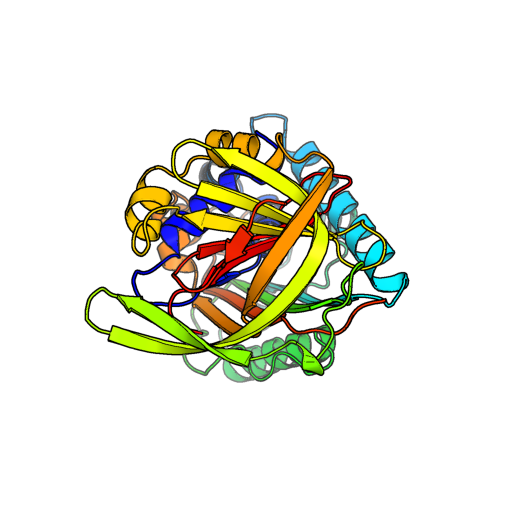.882 -6.970 1.00 25.55 199 MET A C 1
ATOM 1541 O O . MET A 1 199 ? -5.559 -40.091 -8.182 1.00 23.46 199 MET A O 1
ATOM 1546 N N . ARG A 1 200 ? -6.629 -40.286 -6.216 1.00 26.77 200 ARG A N 1
ATOM 1547 C CA . ARG A 1 200 ? -7.733 -41.054 -6.776 1.00 25.02 200 ARG A CA 1
ATOM 1548 C C . ARG A 1 200 ? -9.061 -40.519 -6.270 1.00 26.72 200 ARG A C 1
ATOM 1549 O O . ARG A 1 200 ? -9.235 -40.299 -5.064 1.00 26.84 200 ARG A O 1
ATOM 1557 N N . GLN A 1 201 ? -9.997 -40.329 -7.193 1.00 23.96 201 GLN A N 1
ATOM 1558 C CA . GLN A 1 201 ? -11.385 -40.090 -6.834 1.00 27.37 201 GLN A CA 1
ATOM 1559 C C . GLN A 1 201 ? -12.259 -40.502 -8.005 1.00 27.72 201 GLN A C 1
ATOM 1560 O O . GLN A 1 201 ? -11.795 -40.614 -9.143 1.00 27.73 201 GLN A O 1
ATOM 1566 N N . SER A 1 202 ? -13.529 -40.740 -7.704 1.00 26.71 202 SER A N 1
ATOM 1567 C CA . SER A 1 202 ? -14.566 -40.890 -8.716 1.00 33.45 202 SER A CA 1
ATOM 1568 C C . SER A 1 202 ? -15.508 -39.697 -8.594 1.00 30.34 202 SER A C 1
ATOM 1569 O O . SER A 1 202 ? -16.172 -39.525 -7.570 1.00 33.15 202 SER A O 1
ATOM 1572 N N . ALA A 1 203 ? -15.552 -38.868 -9.631 1.00 32.87 203 ALA A N 1
ATOM 1573 C CA . ALA A 1 203 ? -16.398 -37.686 -9.635 1.00 29.03 203 ALA A CA 1
ATOM 1574 C C . ALA A 1 203 ? -16.851 -37.415 -11.061 1.00 30.81 203 ALA A C 1
ATOM 1575 O O . ALA A 1 203 ? -16.390 -38.050 -12.014 1.00 28.50 203 ALA A O 1
ATOM 1577 N N . SER A 1 204 ? -17.756 -36.451 -11.202 1.00 30.78 204 SER A N 1
ATOM 1578 C CA . SER A 1 204 ? -18.210 -36.020 -12.519 1.00 34.09 204 SER A CA 1
ATOM 1579 C C . SER A 1 204 ? -17.154 -35.092 -13.110 1.00 31.68 204 SER A C 1
ATOM 1580 O O . SER A 1 204 ? -16.881 -34.019 -12.566 1.00 36.13 204 SER A O 1
ATOM 1583 N N . PHE A 1 205 ? -16.544 -35.515 -14.208 1.00 27.89 205 PHE A N 1
ATOM 1584 C CA . PHE A 1 205 ? -15.527 -34.744 -14.897 1.00 28.12 205 PHE A CA 1
ATOM 1585 C C . PHE A 1 205 ? -15.916 -34.633 -16.361 1.00 33.15 205 PHE A C 1
ATOM 1586 O O . PHE A 1 205 ? -16.676 -35.453 -16.884 1.00 34.02 205 PHE A O 1
ATOM 1594 N N . GLY A 1 206 ? -15.384 -33.615 -17.028 1.00 28.12 206 GLY A N 1
ATOM 1595 C CA . GLY A 1 206 ? -15.417 -33.614 -18.479 1.00 30.18 206 GLY A CA 1
ATOM 1596 C C . GLY A 1 206 ? -14.585 -34.773 -19.002 1.00 26.80 206 GLY A C 1
ATOM 1597 O O . GLY A 1 206 ? -13.514 -35.076 -18.478 1.00 24.24 206 GLY A O 1
ATOM 1598 N N . TYR A 1 207 ? -15.095 -35.447 -20.029 1.00 27.33 207 TYR A N 1
ATOM 1599 C CA . TYR A 1 207 ? -14.446 -36.670 -20.482 1.00 26.05 207 TYR A CA 1
ATOM 1600 C C . TYR A 1 207 ? -14.646 -36.862 -21.976 1.00 25.69 207 TYR A C 1
ATOM 1601 O O . TYR A 1 207 ? -15.742 -36.655 -22.496 1.00 27.59 207 TYR A O 1
ATOM 1610 N N . GLY A 1 208 ? -13.582 -37.273 -22.657 1.00 24.80 208 GLY A N 1
ATOM 1611 C CA . GLY A 1 208 ? -13.694 -37.658 -24.048 1.00 23.90 208 GLY A CA 1
ATOM 1612 C C . GLY A 1 208 ? -12.875 -38.889 -24.380 1.00 26.61 208 GLY A C 1
ATOM 1613 O O . GLY A 1 208 ? -11.738 -39.023 -23.925 1.00 26.26 208 GLY A O 1
ATOM 1614 N N . ASP A 1 209 ? -13.449 -39.802 -25.162 1.00 24.20 209 ASP A N 1
ATOM 1615 C CA . ASP A 1 209 ? -12.741 -40.960 -25.676 1.00 26.11 209 ASP A CA 1
ATOM 1616 C C . ASP A 1 209 ? -12.384 -40.730 -27.138 1.00 30.12 209 ASP A C 1
ATOM 1617 O O . ASP A 1 209 ? -13.238 -40.335 -27.936 1.00 26.34 209 ASP A O 1
ATOM 1622 N N . HIS A 1 210 ? -11.128 -40.997 -27.487 1.00 29.63 210 HIS A N 1
ATOM 1623 C CA . HIS A 1 210 ? -10.624 -40.803 -28.836 1.00 27.55 210 HIS A CA 1
ATOM 1624 C C . HIS A 1 210 ? -9.780 -42.004 -29.234 1.00 31.51 210 HIS A C 1
ATOM 1625 O O . HIS A 1 210 ? -9.434 -42.849 -28.405 1.00 29.61 210 HIS A O 1
ATOM 1632 N N . ASP A 1 211 ? -9.437 -42.048 -30.524 1.00 31.32 211 ASP A N 1
ATOM 1633 C CA . ASP A 1 211 ? -8.692 -43.174 -31.084 1.00 34.94 211 ASP A CA 1
ATOM 1634 C C . ASP A 1 211 ? -7.500 -43.566 -30.215 1.00 34.80 211 ASP A C 1
ATOM 1635 O O . ASP A 1 211 ? -7.355 -44.733 -29.832 1.00 51.20 211 ASP A O 1
ATOM 1640 N N . GLY A 1 212 ? -6.640 -42.610 -29.884 1.00 28.72 212 GLY A N 1
ATOM 1641 C CA . GLY A 1 212 ? -5.434 -42.983 -29.167 1.00 30.65 212 GLY A CA 1
ATOM 1642 C C . GLY A 1 212 ? -5.264 -42.394 -27.781 1.00 28.12 212 GLY A C 1
ATOM 1643 O O . GLY A 1 212 ? -4.251 -42.650 -27.122 1.00 27.05 212 GLY A O 1
ATOM 1644 N N . VAL A 1 213 ? -6.240 -41.613 -27.315 1.00 24.85 213 VAL A N 1
ATOM 1645 C CA . VAL A 1 213 ? -6.131 -40.918 -26.040 1.00 21.63 213 VAL A CA 1
ATOM 1646 C C . VAL A 1 213 ? -7.472 -40.918 -25.328 1.00 22.22 213 VAL A C 1
ATOM 1647 O O . VAL A 1 213 ? -8.535 -41.015 -25.950 1.00 20.24 213 VAL A O 1
ATOM 1651 N N . GLN A 1 214 ? -7.408 -40.819 -24.004 1.00 21.49 214 GLN A N 1
ATOM 1652 C CA . GLN A 1 214 ? -8.500 -40.304 -23.194 1.00 21.39 214 GLN A CA 1
ATOM 1653 C C . GLN A 1 214 ? -8.212 -38.848 -22.857 1.00 20.77 214 GLN A C 1
ATOM 1654 O O . GLN A 1 214 ? -7.055 -38.452 -22.695 1.00 20.17 214 GLN A O 1
ATOM 1660 N N . VAL A 1 215 ? -9.271 -38.054 -22.736 1.00 21.16 215 VAL A N 1
ATOM 1661 C CA . VAL A 1 215 ? -9.150 -36.664 -22.315 1.00 20.36 215 VAL A CA 1
ATOM 1662 C C . VAL A 1 215 ? -10.044 -36.458 -21.104 1.00 20.40 215 VAL A C 1
ATOM 1663 O O . VAL A 1 215 ? -11.216 -36.853 -21.117 1.00 23.73 215 VAL A O 1
ATOM 1667 N N . LEU A 1 216 ? -9.487 -35.856 -20.057 1.00 19.58 216 LEU A N 1
ATOM 1668 C CA . LEU A 1 216 ? -10.203 -35.582 -18.818 1.00 21.23 216 LEU A CA 1
ATOM 1669 C C . LEU A 1 216 ? -10.094 -34.100 -18.504 1.00 23.06 216 LEU A C 1
ATOM 1670 O O . LEU A 1 216 ? -8.994 -33.535 -18.540 1.00 19.46 216 LEU A O 1
ATOM 1675 N N . GLU A 1 217 ? -11.227 -33.475 -18.190 1.00 22.03 217 GLU A N 1
ATOM 1676 C CA . GLU A 1 217 ? -11.252 -32.078 -17.767 1.00 26.47 217 GLU A CA 1
ATOM 1677 C C . GLU A 1 217 ? -11.558 -32.023 -16.277 1.00 21.21 217 GLU A C 1
ATOM 1678 O O . GLU A 1 217 ? -12.614 -32.491 -15.841 1.00 24.30 217 GLU A O 1
ATOM 1684 N N . LEU A 1 218 ? -10.628 -31.475 -15.504 1.00 21.16 218 LEU A N 1
ATOM 1685 C CA . LEU A 1 218 ? -10.820 -31.262 -14.074 1.00 22.25 218 LEU A CA 1
ATOM 1686 C C . LEU A 1 218 ? -10.957 -29.769 -13.826 1.00 24.00 218 LEU A C 1
ATOM 1687 O O . LEU A 1 218 ? -9.965 -29.035 -13.962 1.00 19.12 218 LEU A O 1
ATOM 1692 N N . PRO A 1 219 ? -12.144 -29.279 -13.473 1.00 24.00 219 PRO A N 1
ATOM 1693 C CA . PRO A 1 219 ? -12.310 -27.839 -13.238 1.00 25.75 219 PRO A CA 1
ATOM 1694 C C . PRO A 1 219 ? -11.716 -27.422 -11.904 1.00 27.09 219 PRO A C 1
ATOM 1695 O O . PRO A 1 219 ? -11.815 -28.143 -10.907 1.00 23.59 219 PRO A O 1
ATOM 1699 N N . TYR A 1 220 ? -11.105 -26.236 -11.891 1.00 24.95 220 TYR A N 1
ATOM 1700 C CA . TYR A 1 220 ? -10.760 -25.590 -10.635 1.00 24.78 220 TYR A CA 1
ATOM 1701 C C . TYR A 1 220 ? -12.008 -24.959 -10.027 1.00 27.24 220 TYR A C 1
ATOM 1702 O O . TYR A 1 220 ? -13.012 -24.736 -10.709 1.00 26.62 220 TYR A O 1
ATOM 1711 N N . ALA A 1 221 ? -11.937 -24.689 -8.721 1.00 26.56 221 ALA A N 1
ATOM 1712 C CA . ALA A 1 221 ? -13.045 -24.074 -7.998 1.00 33.61 221 ALA A CA 1
ATOM 1713 C C . ALA A 1 221 ? -13.517 -22.809 -8.705 1.00 32.72 221 ALA A C 1
ATOM 1714 O O . ALA A 1 221 ? -12.725 -21.913 -9.003 1.00 30.95 221 ALA A O 1
ATOM 1716 N N . GLY A 1 222 ? -14.815 -22.744 -8.974 1.00 35.69 222 GLY A N 1
ATOM 1717 C CA . GLY A 1 222 ? -15.397 -21.657 -9.722 1.00 35.30 222 GLY A CA 1
ATOM 1718 C C . GLY A 1 222 ? -15.676 -21.987 -11.173 1.00 37.55 222 GLY A C 1
ATOM 1719 O O . GLY A 1 222 ? -16.503 -21.314 -11.800 1.00 38.76 222 GLY A O 1
ATOM 1720 N N . LYS A 1 223 ? -15.001 -22.998 -11.719 1.00 29.97 223 LYS A N 1
ATOM 1721 C CA . LYS A 1 223 ? -15.222 -23.492 -13.071 1.00 31.55 223 LYS A CA 1
ATOM 1722 C C . LYS A 1 223 ? -14.828 -22.483 -14.147 1.00 32.24 223 LYS A C 1
ATOM 1723 O O . LYS A 1 223 ? -15.233 -22.619 -15.305 1.00 31.80 223 LYS A O 1
ATOM 1729 N N . LYS A 1 224 ? -14.017 -21.483 -13.802 1.00 31.53 224 LYS A N 1
ATOM 1730 C CA . LYS A 1 224 ? -13.515 -20.541 -14.795 1.00 31.84 224 LYS A CA 1
ATOM 1731 C C . LYS A 1 224 ? -12.209 -21.003 -15.434 1.00 30.86 224 LYS A C 1
ATOM 1732 O O . LYS A 1 224 ? -11.896 -20.597 -16.563 1.00 27.61 224 LYS A O 1
ATOM 1738 N N . LEU A 1 225 ? -11.437 -21.824 -14.732 1.00 25.39 225 LEU A N 1
ATOM 1739 C CA . LEU A 1 225 ? -10.268 -22.486 -15.287 1.00 26.01 225 LEU A CA 1
ATOM 1740 C C . LEU A 1 225 ? -10.456 -23.985 -15.137 1.00 25.68 225 LEU A C 1
ATOM 1741 O O . LEU A 1 225 ? -11.122 -24.445 -14.204 1.00 25.83 225 LEU A O 1
ATOM 1746 N N . SER A 1 226 ? -9.861 -24.744 -16.057 1.00 22.65 226 SER A N 1
ATOM 1747 C CA . SER A 1 226 ? -9.916 -26.198 -16.008 1.00 21.62 226 SER A CA 1
ATOM 1748 C C . SER A 1 226 ? -8.565 -26.760 -16.403 1.00 21.29 226 SER A C 1
ATOM 1749 O O . SER A 1 226 ? -7.890 -26.207 -17.274 1.00 23.17 226 SER A O 1
ATOM 1752 N N . MET A 1 227 ? -8.172 -27.861 -15.774 1.00 19.73 227 MET A N 1
ATOM 1753 C CA . MET A 1 227 ? -7.052 -28.636 -16.277 1.00 19.62 227 MET A CA 1
ATOM 1754 C C . MET A 1 227 ? -7.562 -29.687 -17.255 1.00 21.96 227 MET A C 1
ATOM 1755 O O . MET A 1 227 ? -8.529 -30.400 -16.965 1.00 21.84 227 MET A O 1
ATOM 1760 N N . ILE A 1 228 ? -6.913 -29.770 -18.411 1.00 19.69 228 ILE A N 1
ATOM 1761 C CA . ILE A 1 228 ? -7.212 -30.763 -19.439 1.00 21.80 228 ILE A CA 1
ATOM 1762 C C . ILE A 1 228 ? -6.040 -31.731 -19.469 1.00 22.30 228 ILE A C 1
ATOM 1763 O O . ILE A 1 228 ? -4.902 -31.310 -19.698 1.00 19.78 228 ILE A O 1
ATOM 1768 N N . VAL A 1 229 ? -6.299 -33.014 -19.218 1.00 18.12 229 VAL A N 1
ATOM 1769 C CA . VAL A 1 229 ? -5.251 -34.034 -19.212 1.00 17.88 229 VAL A CA 1
ATOM 1770 C C . VAL A 1 229 ? -5.480 -34.948 -20.405 1.00 18.01 229 VAL A C 1
ATOM 1771 O O . VAL A 1 229 ? -6.534 -35.586 -20.515 1.00 18.94 229 VAL A O 1
ATOM 1775 N N . VAL A 1 230 ? -4.498 -35.007 -21.298 1.00 17.38 230 VAL A N 1
ATOM 1776 C CA . VAL A 1 230 ? -4.574 -35.815 -22.512 1.00 18.91 230 VAL A CA 1
ATOM 1777 C C . VAL A 1 230 ? -3.699 -37.042 -22.296 1.00 18.21 230 VAL A C 1
ATOM 1778 O O . VAL A 1 230 ? -2.469 -36.941 -22.267 1.00 17.00 230 VAL A O 1
ATOM 1782 N N . LEU A 1 231 ? -4.331 -38.199 -22.142 1.00 16.52 231 LEU A N 1
ATOM 1783 C CA . LEU A 1 231 ? -3.639 -39.398 -21.685 1.00 18.61 231 LEU A CA 1
ATOM 1784 C C . LEU A 1 231 ? -3.551 -40.436 -22.799 1.00 20.86 231 LEU A C 1
ATOM 1785 O O . LEU A 1 231 ? -4.582 -41.013 -23.194 1.00 17.16 231 LEU A O 1
ATOM 1790 N N . PRO A 1 232 ? -2.359 -40.702 -23.330 1.00 21.33 232 PRO A N 1
ATOM 1791 C CA . PRO A 1 232 ? -2.216 -41.758 -24.339 1.00 21.74 232 PRO A CA 1
ATOM 1792 C C . PRO A 1 232 ? -2.772 -43.080 -23.841 1.00 22.06 232 PRO A C 1
ATOM 1793 O O . PRO A 1 232 ? -2.579 -43.455 -22.680 1.00 23.06 232 PRO A O 1
ATOM 1797 N N . LYS A 1 233 ? -3.473 -43.789 -24.736 1.00 22.15 233 LYS A N 1
ATOM 1798 C CA . LYS A 1 233 ? -3.941 -45.130 -24.395 1.00 22.20 233 LYS A CA 1
ATOM 1799 C C . LYS A 1 233 ? -2.792 -46.127 -24.407 1.00 23.52 233 LYS A C 1
ATOM 1800 O O . LYS A 1 233 ? -2.787 -47.072 -23.612 1.00 29.47 233 LYS A O 1
ATOM 1806 N N . GLU A 1 234 ? -1.806 -45.930 -25.279 1.00 25.66 234 GLU A N 1
ATOM 1807 C CA . GLU A 1 234 ? -0.576 -46.709 -25.216 1.00 26.75 234 GLU A CA 1
ATOM 1808 C C . GLU A 1 234 ? 0.328 -46.120 -24.144 1.00 23.95 234 GLU A C 1
ATOM 1809 O O . GLU A 1 234 ? 0.460 -44.900 -24.033 1.00 21.46 234 GLU A O 1
ATOM 1815 N N . ARG A 1 235 ? 0.942 -46.998 -23.348 1.00 20.53 235 ARG A N 1
ATOM 1816 C CA . ARG A 1 235 ? 1.670 -46.556 -22.164 1.00 24.94 235 ARG A CA 1
ATOM 1817 C C . ARG A 1 235 ? 2.756 -45.543 -22.516 1.00 25.31 235 ARG A C 1
ATOM 1818 O O . ARG A 1 235 ? 2.915 -44.522 -21.832 1.00 21.57 235 ARG A O 1
ATOM 1826 N N . PHE A 1 236 ? 3.493 -45.782 -23.592 1.00 23.45 236 PHE A N 1
ATOM 1827 C CA . PHE A 1 236 ? 4.548 -44.865 -23.999 1.00 22.86 236 PHE A CA 1
ATOM 1828 C C . PHE A 1 236 ? 4.206 -44.204 -25.324 1.00 24.50 236 PHE A C 1
ATOM 1829 O O . PHE A 1 236 ? 5.070 -43.987 -26.174 1.00 26.62 236 PHE A O 1
ATOM 1837 N N . GLY A 1 237 ? 2.932 -43.868 -25.506 1.00 23.76 237 GLY A N 1
ATOM 1838 C CA . GLY A 1 237 ? 2.447 -43.289 -26.738 1.00 21.88 237 GLY A CA 1
ATOM 1839 C C . GLY A 1 237 ? 2.478 -41.779 -26.810 1.00 25.26 237 GLY A C 1
ATOM 1840 O O . GLY A 1 237 ? 2.045 -41.224 -27.826 1.00 24.90 237 GLY A O 1
ATOM 1841 N N . LEU A 1 238 ? 2.985 -41.095 -25.776 1.00 22.39 238 LEU A N 1
ATOM 1842 C CA . LEU A 1 238 ? 2.955 -39.632 -25.768 1.00 24.63 238 LEU A CA 1
ATOM 1843 C C . LEU A 1 238 ? 3.754 -39.047 -26.927 1.00 27.05 238 LEU A C 1
ATOM 1844 O O . LEU A 1 238 ? 3.310 -38.091 -27.574 1.00 24.24 238 LEU A O 1
ATOM 1849 N N . GLU A 1 239 ? 4.942 -39.597 -27.196 1.00 26.67 239 GLU A N 1
ATOM 1850 C CA . GLU A 1 239 ? 5.827 -39.006 -28.199 1.00 26.57 239 GLU A CA 1
ATOM 1851 C C . GLU A 1 239 ? 5.187 -39.041 -29.577 1.00 28.90 239 GLU A C 1
ATOM 1852 O O . GLU A 1 239 ? 5.152 -38.027 -30.287 1.00 29.81 239 GLU A O 1
ATOM 1858 N N . ALA A 1 240 ? 4.671 -40.209 -29.972 1.00 22.01 240 ALA A N 1
ATOM 1859 C CA . ALA A 1 240 ? 3.971 -40.321 -31.246 1.00 27.72 240 ALA A CA 1
ATOM 1860 C C . ALA A 1 240 ? 2.798 -39.360 -31.304 1.00 32.34 240 ALA A C 1
ATOM 1861 O O . ALA A 1 240 ? 2.493 -38.805 -32.367 1.00 35.88 240 ALA A O 1
ATOM 1863 N N . LEU A 1 241 ? 2.154 -39.121 -30.160 1.00 30.74 241 LEU A N 1
ATOM 1864 C CA . LEU A 1 241 ? 0.999 -38.232 -30.122 1.00 28.19 241 LEU A CA 1
ATOM 1865 C C . LEU A 1 241 ? 1.422 -36.788 -30.340 1.00 32.11 241 LEU A C 1
ATOM 1866 O O . LEU A 1 241 ? 0.758 -36.032 -31.062 1.00 32.05 241 LEU A O 1
ATOM 1871 N N . GLU A 1 242 ? 2.525 -36.391 -29.702 1.00 31.26 242 GLU A N 1
ATOM 1872 C CA . GLU A 1 242 ? 3.039 -35.034 -29.833 1.00 28.56 242 GLU A CA 1
ATOM 1873 C C . GLU A 1 242 ? 3.503 -34.755 -31.254 1.00 35.59 242 GLU A C 1
ATOM 1874 O O . GLU A 1 242 ? 3.453 -33.607 -31.725 1.00 31.59 242 GLU A O 1
ATOM 1880 N N . LYS A 1 243 ? 3.955 -35.796 -31.950 1.00 35.18 243 LYS A N 1
ATOM 1881 C CA . LYS A 1 243 ? 4.405 -35.638 -33.325 1.00 38.62 243 LYS A CA 1
ATOM 1882 C C . LYS A 1 243 ? 3.258 -35.245 -34.250 1.00 39.93 243 LYS A C 1
ATOM 1883 O O . LYS A 1 243 ? 3.455 -34.448 -35.176 1.00 36.11 243 LYS A O 1
ATOM 1889 N N . THR A 1 244 ? 2.059 -35.762 -33.993 1.00 39.26 244 THR A N 1
ATOM 1890 C CA . THR A 1 244 ? 0.854 -35.486 -34.772 1.00 38.91 244 THR A CA 1
ATOM 1891 C C . THR A 1 244 ? 0.094 -34.250 -34.300 1.00 37.41 244 THR A C 1
ATOM 1892 O O . THR A 1 244 ? -0.953 -33.930 -34.876 1.00 35.88 244 THR A O 1
ATOM 1896 N N . LEU A 1 245 ? 0.569 -33.573 -33.259 1.00 32.00 245 LEU A N 1
ATOM 1897 C CA . LEU A 1 245 ? -0.240 -32.569 -32.585 1.00 31.30 245 LEU A CA 1
ATOM 1898 C C . LEU A 1 245 ? -0.446 -31.346 -33.472 1.00 28.99 245 LEU A C 1
ATOM 1899 O O . LEU A 1 245 ? 0.516 -30.759 -33.968 1.00 31.46 245 LEU A O 1
ATOM 1904 N N . THR A 1 246 ? -1.699 -30.963 -33.672 1.00 28.80 246 THR A N 1
ATOM 1905 C CA . THR A 1 246 ? -2.061 -29.781 -34.438 1.00 28.08 246 THR A CA 1
ATOM 1906 C C . THR A 1 246 ? -3.040 -28.953 -33.626 1.00 30.25 246 THR A C 1
ATOM 1907 O O . THR A 1 246 ? -3.664 -29.463 -32.688 1.00 26.85 246 THR A O 1
ATOM 1911 N N . PRO A 1 247 ? -3.199 -27.666 -33.959 1.00 27.56 247 PRO A N 1
ATOM 1912 C CA . PRO A 1 247 ? -4.238 -26.874 -33.282 1.00 30.01 247 PRO A CA 1
ATOM 1913 C C . PRO A 1 247 ? -5.627 -27.464 -33.437 1.00 26.36 247 PRO A C 1
ATOM 1914 O O . PRO A 1 247 ? -6.404 -27.458 -32.475 1.00 27.11 247 PRO A O 1
ATOM 1918 N N . LYS A 1 248 ? -5.973 -27.962 -34.625 1.00 26.11 248 LYS A N 1
ATOM 1919 C CA . LYS A 1 248 ? -7.305 -28.526 -34.808 1.00 29.24 248 LYS A CA 1
ATOM 1920 C C . LYS A 1 248 ? -7.504 -29.759 -33.933 1.00 27.65 248 LYS A C 1
ATOM 1921 O O . LYS A 1 248 ? -8.561 -29.921 -33.313 1.00 28.24 248 LYS A O 1
ATOM 1927 N N . GLN A 1 249 ? -6.500 -30.640 -33.874 1.00 28.00 249 GLN A N 1
ATOM 1928 C CA . GLN A 1 249 ? -6.606 -31.832 -33.035 1.00 27.78 249 GLN A CA 1
ATOM 1929 C C . GLN A 1 249 ? -6.835 -31.458 -31.579 1.00 27.69 249 GLN A C 1
ATOM 1930 O O . GLN A 1 249 ? -7.700 -32.037 -30.909 1.00 26.96 249 GLN A O 1
ATOM 1936 N N . PHE A 1 250 ? -6.074 -30.481 -31.077 1.00 26.28 250 PHE A N 1
ATOM 1937 C CA . PHE A 1 250 ? -6.260 -30.020 -29.705 1.00 26.67 250 PHE A CA 1
ATOM 1938 C C . PHE A 1 250 ? -7.651 -29.432 -29.501 1.00 28.99 250 PHE A C 1
ATOM 1939 O O . PHE A 1 250 ? -8.259 -29.603 -28.437 1.00 29.37 250 PHE A O 1
ATOM 1947 N N . ALA A 1 251 ? -8.168 -28.726 -30.507 1.00 25.28 251 ALA A N 1
ATOM 1948 C CA . ALA A 1 251 ? -9.539 -28.238 -30.433 1.00 29.28 251 ALA A CA 1
ATOM 1949 C C . ALA A 1 251 ? -10.540 -29.387 -30.417 1.00 29.58 251 ALA A C 1
ATOM 1950 O O . ALA A 1 251 ? -11.589 -29.286 -29.770 1.00 32.09 251 ALA A O 1
ATOM 1952 N N . LEU A 1 252 ? -10.242 -30.483 -31.119 1.00 28.38 252 LEU A N 1
ATOM 1953 C CA . LEU A 1 252 ? -11.148 -31.627 -31.092 1.00 29.04 252 LEU A CA 1
ATOM 1954 C C . LEU A 1 252 ? -11.137 -32.296 -29.722 1.00 27.53 252 LEU A C 1
ATOM 1955 O O . LEU A 1 252 ? -12.182 -32.734 -29.232 1.00 28.67 252 LEU A O 1
ATOM 1960 N N . TRP A 1 253 ? -9.967 -32.367 -29.085 1.00 27.26 253 TRP A N 1
ATOM 1961 C CA . TRP A 1 253 ? -9.888 -32.931 -27.743 1.00 29.41 253 TRP A CA 1
ATOM 1962 C C . TRP A 1 253 ? -10.638 -32.084 -26.720 1.00 36.73 253 TRP A C 1
ATOM 1963 O O . TRP A 1 253 ? -11.200 -32.629 -25.765 1.00 39.28 253 TRP A O 1
ATOM 1974 N N . THR A 1 254 ? -10.656 -30.762 -26.893 1.00 36.56 254 THR A N 1
ATOM 1975 C CA . THR A 1 254 ? -11.305 -29.886 -25.925 1.00 38.32 254 THR A CA 1
ATOM 1976 C C . THR A 1 254 ? -12.748 -29.555 -26.285 1.00 40.02 254 THR A C 1
ATOM 1977 O O . THR A 1 254 ? -13.432 -28.910 -25.485 1.00 48.60 254 THR A O 1
ATOM 1981 N N . ALA A 1 255 ? -13.232 -29.982 -27.452 1.00 37.36 255 ALA A N 1
ATOM 1982 C CA . ALA A 1 255 ? -14.622 -29.772 -27.835 1.00 40.43 255 ALA A CA 1
ATOM 1983 C C . ALA A 1 255 ? -15.520 -30.962 -27.524 1.00 43.86 255 ALA A C 1
ATOM 1984 O O . ALA A 1 255 ? -16.742 -30.853 -27.680 1.00 45.86 255 ALA A O 1
ATOM 1986 N N . ASN A 1 256 ? -14.955 -32.089 -27.104 1.00 39.72 256 ASN A N 1
ATOM 1987 C CA . ASN A 1 256 ? -15.722 -33.296 -26.796 1.00 45.34 256 ASN A CA 1
ATOM 1988 C C . ASN A 1 256 ? -15.587 -33.596 -25.306 1.00 41.75 256 ASN A C 1
ATOM 1989 O O . ASN A 1 256 ? -14.997 -34.609 -24.918 1.00 38.74 256 ASN A O 1
ATOM 1994 N N . LEU A 1 257 ? -16.143 -32.710 -24.469 1.00 42.19 257 LEU A N 1
ATOM 1995 C CA . LEU A 1 257 ? -16.011 -32.799 -23.012 1.00 42.54 257 LEU A CA 1
ATOM 1996 C C . LEU A 1 257 ? -17.388 -32.593 -22.387 1.00 42.46 257 LEU A C 1
ATOM 1997 O O . LEU A 1 257 ? -17.719 -31.508 -21.901 1.00 49.73 257 LEU A O 1
ATOM 2002 N N . SER A 1 258 ? -18.195 -33.642 -22.405 1.00 44.00 258 SER A N 1
ATOM 2003 C CA . SER A 1 258 ? -19.439 -33.657 -21.658 1.00 42.50 258 SER A CA 1
ATOM 2004 C C . SER A 1 258 ? -19.196 -34.305 -20.301 1.00 38.77 258 SER A C 1
ATOM 2005 O O . SER A 1 258 ? -18.296 -35.134 -20.147 1.00 36.10 258 SER A O 1
ATOM 2008 N N . GLU A 1 259 ? -19.995 -33.902 -19.314 1.00 42.15 259 GLU A N 1
ATOM 2009 C CA . GLU A 1 259 ? -19.832 -34.391 -17.953 1.00 39.92 259 GLU A CA 1
ATOM 2010 C C . GLU A 1 259 ? -20.143 -35.880 -17.867 1.00 42.60 259 GLU A C 1
ATOM 2011 O O . GLU A 1 259 ? -21.046 -36.396 -18.533 1.00 39.23 259 GLU A O 1
ATOM 2017 N N . ARG A 1 260 ? -19.362 -36.591 -17.060 1.00 40.14 260 ARG A N 1
ATOM 2018 C CA . ARG A 1 260 ? -19.504 -38.055 -16.879 1.00 37.04 260 ARG A CA 1
ATOM 2019 C C . ARG A 1 260 ? -18.802 -38.425 -15.576 1.00 35.34 260 ARG A C 1
ATOM 2020 O O . ARG A 1 260 ? -17.772 -37.842 -15.288 1.00 31.28 260 ARG A O 1
ATOM 2028 N N . LYS A 1 261 ? -19.355 -39.359 -14.812 1.00 35.64 261 LYS A N 1
ATOM 2029 C CA . LYS A 1 261 ? -18.629 -39.850 -13.625 1.00 29.17 261 LYS A CA 1
ATOM 2030 C C . LYS A 1 261 ? -17.399 -40.644 -14.086 1.00 28.29 261 LYS A C 1
ATOM 2031 O O . LYS A 1 261 ? -17.510 -41.525 -14.854 1.00 28.06 261 LYS A O 1
ATOM 2037 N N . ILE A 1 262 ? -16.227 -40.242 -13.654 1.00 26.48 262 ILE A N 1
ATOM 2038 C CA . ILE A 1 262 ? -14.997 -40.925 -14.097 1.00 25.77 262 ILE A CA 1
ATOM 2039 C C . ILE A 1 262 ? -14.206 -41.339 -12.872 1.00 32.09 262 ILE A C 1
ATOM 2040 O O . ILE A 1 262 ? -14.181 -40.556 -11.922 1.00 33.13 262 ILE A O 1
ATOM 2045 N N . GLU A 1 263 ? -13.644 -42.539 -12.869 1.00 27.45 263 GLU A N 1
ATOM 2046 C CA . GLU A 1 263 ? -12.687 -42.913 -11.814 1.00 27.90 263 GLU A CA 1
ATOM 2047 C C . GLU A 1 263 ? -11.345 -42.346 -12.276 1.00 28.09 263 GLU A C 1
ATOM 2048 O O . GLU A 1 263 ? -10.781 -42.865 -13.217 1.00 27.25 263 GLU A O 1
ATOM 2054 N N . ALA A 1 264 ? -10.874 -41.304 -11.621 1.00 28.83 264 ALA A N 1
ATOM 2055 C CA . ALA A 1 264 ? -9.679 -40.610 -12.081 1.00 27.09 264 ALA A CA 1
ATOM 2056 C C . ALA A 1 264 ? -8.505 -40.880 -11.151 1.00 25.64 264 ALA A C 1
ATOM 2057 O O . ALA A 1 264 ? -8.636 -40.767 -9.927 1.00 24.64 264 ALA A O 1
ATOM 2059 N N . LEU A 1 265 ? -7.355 -41.212 -11.734 1.00 22.47 265 LEU A N 1
ATOM 2060 C CA . LEU A 1 265 ? -6.107 -41.342 -10.991 1.00 25.30 265 LEU A CA 1
ATOM 2061 C C . LEU A 1 265 ? -5.106 -40.369 -11.604 1.00 25.33 265 LEU A C 1
ATOM 2062 O O . LEU A 1 265 ? -4.709 -40.524 -12.764 1.00 23.09 265 LEU A O 1
ATOM 2067 N N . LEU A 1 266 ? -4.718 -39.355 -10.832 1.00 23.52 266 LEU A N 1
ATOM 2068 C CA . LEU A 1 266 ? -3.862 -38.285 -11.323 1.00 22.50 266 LEU A CA 1
ATOM 2069 C C . LEU A 1 266 ? -2.709 -38.088 -10.348 1.00 22.83 266 LEU A C 1
ATOM 2070 O O . LEU A 1 266 ? -2.943 -37.936 -9.135 1.00 28.41 266 LEU A O 1
ATOM 2075 N N . PRO A 1 267 ? -1.461 -38.094 -10.813 1.00 20.88 267 PRO A N 1
ATOM 2076 C CA . PRO A 1 267 ? -0.340 -37.850 -9.898 1.00 22.98 267 PRO A CA 1
ATOM 2077 C C . PRO A 1 267 ? -0.343 -36.420 -9.384 1.00 23.81 267 PRO A C 1
ATOM 2078 O O . PRO A 1 267 ? -0.688 -35.478 -10.103 1.00 20.26 267 PRO A O 1
ATOM 2082 N N . LYS A 1 268 ? 0.053 -36.259 -8.128 1.00 21.91 268 LYS A N 1
ATOM 2083 C CA . LYS A 1 268 ? 0.410 -34.938 -7.652 1.00 27.97 268 LYS A CA 1
ATOM 2084 C C . LYS A 1 268 ? 1.864 -34.678 -8.022 1.00 27.61 268 LYS A C 1
ATOM 2085 O O . LYS A 1 268 ? 2.685 -35.597 -8.038 1.00 28.84 268 LYS A O 1
ATOM 2091 N N . PHE A 1 269 ? 2.165 -33.432 -8.379 1.00 26.03 269 PHE A N 1
ATOM 2092 C CA . PHE A 1 269 ? 3.501 -33.091 -8.849 1.00 26.72 269 PHE A CA 1
ATOM 2093 C C . PHE A 1 269 ? 3.707 -31.588 -8.755 1.00 28.34 269 PHE A C 1
ATOM 2094 O O . PHE A 1 269 ? 2.756 -30.805 -8.704 1.00 22.95 269 PHE A O 1
ATOM 2102 N N . ARG A 1 270 ? 4.978 -31.211 -8.715 1.00 28.99 270 ARG A N 1
ATOM 2103 C CA . ARG A 1 270 ? 5.434 -29.848 -8.923 1.00 29.18 270 ARG A CA 1
ATOM 2104 C C . ARG A 1 270 ? 6.464 -29.905 -10.036 1.00 28.22 270 ARG A C 1
ATOM 2105 O O . ARG A 1 270 ? 7.305 -30.812 -10.057 1.00 24.44 270 ARG A O 1
ATOM 2113 N N . THR A 1 271 ? 6.391 -28.969 -10.973 1.00 23.44 271 THR A N 1
ATOM 2114 C CA . THR A 1 271 ? 7.391 -28.970 -12.025 1.00 28.77 271 THR A CA 1
ATOM 2115 C C . THR A 1 271 ? 7.638 -27.538 -12.490 1.00 31.41 271 THR A C 1
ATOM 2116 O O . THR A 1 271 ? 6.777 -26.661 -12.353 1.00 24.47 271 THR A O 1
ATOM 2120 N N . THR A 1 272 ? 8.849 -27.310 -13.000 1.00 31.62 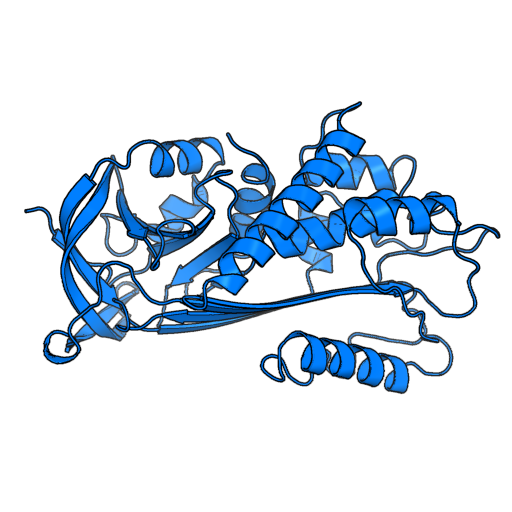272 THR A N 1
ATOM 2121 C CA . THR A 1 272 ? 9.326 -25.989 -13.387 1.00 28.54 272 THR A CA 1
ATOM 2122 C C . THR A 1 272 ? 10.052 -26.059 -14.717 1.00 29.88 272 THR A C 1
ATOM 2123 O O . THR A 1 272 ? 10.828 -26.987 -14.959 1.00 36.48 272 THR A O 1
ATOM 2127 N N . SER A 1 273 ? 9.816 -25.066 -15.567 1.00 27.57 273 SER A N 1
ATOM 2128 C CA . SER A 1 273 ? 10.613 -24.881 -16.769 1.00 22.68 273 SER A CA 1
ATOM 2129 C C . SER A 1 273 ? 11.097 -23.439 -16.838 1.00 26.23 2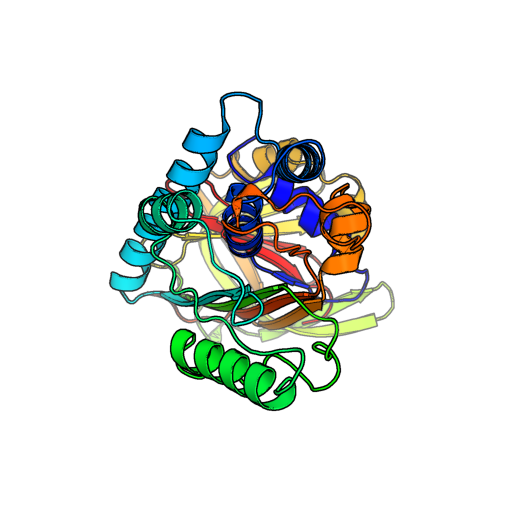73 SER A C 1
ATOM 2130 O O . SER A 1 273 ? 10.345 -22.510 -16.524 1.00 25.17 273 SER A O 1
ATOM 2133 N N . ALA A 1 274 ? 12.361 -23.260 -17.216 1.00 23.46 274 ALA A N 1
ATOM 2134 C CA . ALA A 1 274 ? 12.947 -21.950 -17.446 1.00 26.05 274 ALA A CA 1
ATOM 2135 C C . ALA A 1 274 ? 13.601 -21.965 -18.817 1.00 26.45 274 ALA A C 1
ATOM 2136 O O . ALA A 1 274 ? 14.375 -22.875 -19.128 1.00 26.17 274 ALA A O 1
ATOM 2138 N N . PHE A 1 275 ? 13.278 -20.967 -19.636 1.00 22.39 275 PHE A N 1
ATOM 2139 C CA . PHE A 1 275 ? 13.648 -20.951 -21.044 1.00 24.72 275 PHE A CA 1
ATOM 2140 C C . PHE A 1 275 ? 14.256 -19.610 -21.408 1.00 25.13 275 PHE A C 1
ATOM 2141 O O . PHE A 1 275 ? 13.709 -18.561 -21.053 1.00 21.74 275 PHE A O 1
ATOM 2149 N N . ARG A 1 276 ? 15.374 -19.656 -22.125 1.00 22.88 276 ARG A N 1
ATOM 2150 C CA . ARG A 1 276 ? 15.808 -18.565 -22.992 1.00 23.80 276 ARG A CA 1
ATOM 2151 C C . ARG A 1 276 ? 15.209 -18.874 -24.356 1.00 24.90 276 ARG A C 1
ATOM 2152 O O . ARG A 1 276 ? 15.664 -19.792 -25.047 1.00 23.71 276 ARG A O 1
ATOM 2160 N N . LEU A 1 277 ? 14.160 -18.133 -24.732 1.00 20.82 277 LEU A N 1
ATOM 2161 C CA . LEU A 1 277 ? 13.318 -18.510 -25.865 1.00 20.86 277 LEU A CA 1
ATOM 2162 C C . LEU A 1 277 ? 13.822 -17.989 -27.209 1.00 20.19 277 LEU A C 1
ATOM 2163 O O . LEU A 1 277 ? 13.213 -18.318 -28.232 1.00 17.39 277 LEU A O 1
ATOM 2168 N N . ASP A 1 278 ? 14.918 -17.223 -27.229 1.00 20.40 278 ASP A N 1
ATOM 2169 C CA . ASP A 1 278 ? 15.369 -16.581 -28.460 1.00 19.15 278 ASP A CA 1
ATOM 2170 C C . ASP A 1 278 ? 15.489 -17.586 -29.601 1.00 21.69 278 ASP A C 1
ATOM 2171 O O . ASP A 1 278 ? 14.889 -17.400 -30.667 1.00 19.21 278 ASP A O 1
ATOM 2176 N N . GLU A 1 279 ? 16.248 -18.673 -29.386 1.00 19.48 279 GLU A N 1
ATOM 2177 C CA . GLU A 1 279 ? 16.490 -19.637 -30.460 1.00 22.44 279 GLU A CA 1
ATOM 2178 C C . GLU A 1 279 ? 15.203 -20.317 -30.902 1.00 18.27 279 GLU A C 1
ATOM 2179 O O . GLU A 1 279 ? 14.967 -20.480 -32.104 1.00 20.45 279 GLU A O 1
ATOM 2185 N N . THR A 1 280 ? 14.372 -20.725 -29.944 1.00 16.45 280 THR A N 1
ATOM 2186 C CA . THR A 1 280 ? 13.052 -21.274 -30.243 1.00 20.35 280 THR A CA 1
ATOM 2187 C C . THR A 1 280 ? 12.263 -20.351 -31.169 1.00 22.72 280 THR A C 1
ATOM 2188 O O . THR A 1 280 ? 11.729 -20.780 -32.198 1.00 19.19 280 THR A O 1
ATOM 2192 N N . LEU A 1 281 ? 12.202 -19.063 -30.826 1.00 23.26 281 LEU A N 1
ATOM 2193 C CA . LEU A 1 281 ? 11.456 -18.118 -31.646 1.00 21.38 281 LEU A CA 1
ATOM 2194 C C . LEU A 1 281 ? 12.069 -17.951 -33.032 1.00 21.38 281 LEU A C 1
ATOM 2195 O O . LEU A 1 281 ? 11.333 -17.737 -34.003 1.00 21.09 281 LEU A O 1
ATOM 2200 N N . ARG A 1 282 ? 13.401 -18.039 -33.153 1.00 20.42 282 ARG A N 1
ATOM 2201 C CA . ARG A 1 282 ? 14.014 -18.035 -34.482 1.00 22.61 282 ARG A CA 1
ATOM 2202 C C . ARG A 1 282 ? 13.536 -19.227 -35.300 1.00 23.20 282 ARG A C 1
ATOM 2203 O O . ARG A 1 282 ? 13.231 -19.088 -36.491 1.00 23.02 282 ARG A O 1
ATOM 2211 N N . HIS A 1 283 ? 13.487 -20.413 -34.682 1.00 20.36 283 HIS A N 1
ATOM 2212 C CA . HIS A 1 283 ? 12.993 -21.603 -35.378 1.00 24.29 283 HIS A CA 1
ATOM 2213 C C . HIS A 1 283 ? 11.573 -21.400 -35.875 1.00 21.63 283 HIS A C 1
ATOM 2214 O O . HIS A 1 283 ? 11.204 -21.893 -36.945 1.00 22.55 283 HIS A O 1
ATOM 2221 N N . MET A 1 284 ? 10.750 -20.720 -35.089 1.00 23.28 284 MET A N 1
ATOM 2222 C CA . MET A 1 284 ? 9.354 -20.514 -35.444 1.00 24.84 284 MET A CA 1
ATOM 2223 C C . MET A 1 284 ? 9.136 -19.400 -36.463 1.00 22.34 284 MET A C 1
ATOM 2224 O O . MET A 1 284 ? 7.982 -19.127 -36.801 1.00 24.96 284 MET A O 1
ATOM 2229 N N . GLY A 1 285 ? 10.189 -18.764 -36.967 1.00 22.80 285 GLY A N 1
ATOM 2230 C CA . GLY A 1 285 ? 10.056 -17.780 -38.032 1.00 20.12 285 GLY A CA 1
ATOM 2231 C C . GLY A 1 285 ? 10.226 -16.335 -37.619 1.00 23.44 285 GLY A C 1
ATOM 2232 O O . GLY A 1 285 ? 10.045 -15.443 -38.456 1.00 26.34 285 GLY A O 1
ATOM 2233 N N . MET A 1 286 ? 10.566 -16.073 -36.362 1.00 23.85 286 MET A N 1
ATOM 2234 C CA . MET A 1 286 ? 10.737 -14.716 -35.849 1.00 21.47 286 MET A CA 1
ATOM 2235 C C . MET A 1 286 ? 12.235 -14.410 -35.814 1.00 23.92 286 MET A C 1
ATOM 2236 O O . MET A 1 286 ? 12.897 -14.526 -34.785 1.00 29.43 286 MET A O 1
ATOM 2241 N N . THR A 1 287 ? 12.781 -14.017 -36.965 1.00 21.46 287 THR A N 1
ATOM 2242 C CA . THR A 1 287 ? 14.232 -13.922 -37.119 1.00 23.95 287 THR A CA 1
ATOM 2243 C C . THR A 1 287 ? 14.758 -12.493 -37.132 1.00 25.21 287 THR A C 1
ATOM 2244 O O . THR A 1 287 ? 15.698 -12.187 -36.388 1.00 20.88 287 THR A O 1
ATOM 2248 N N . ASP A 1 288 ? 14.173 -11.603 -37.947 1.00 21.49 288 ASP A N 1
ATOM 2249 C CA . ASP A 1 288 ? 14.635 -10.212 -37.998 1.00 21.42 288 ASP A CA 1
ATOM 2250 C C . ASP A 1 288 ? 14.759 -9.599 -36.604 1.00 23.25 288 ASP A C 1
ATOM 2251 O O . ASP A 1 288 ? 15.728 -8.888 -36.311 1.00 22.60 288 ASP A O 1
ATOM 2256 N N . ALA A 1 289 ? 13.795 -9.888 -35.724 1.00 21.84 289 ALA A N 1
ATOM 2257 C CA . ALA A 1 289 ? 13.692 -9.191 -34.445 1.00 21.87 289 ALA A CA 1
ATOM 2258 C C . ALA A 1 289 ? 14.916 -9.399 -33.560 1.00 22.34 289 ALA A C 1
ATOM 2259 O O . ALA A 1 289 ? 15.196 -8.561 -32.694 1.00 20.22 289 ALA A O 1
ATOM 2261 N N . PHE A 1 290 ? 15.641 -10.504 -33.735 1.00 20.96 290 PHE A N 1
ATOM 2262 C CA . PHE A 1 290 ? 16.814 -10.790 -32.917 1.00 24.50 290 PHE A CA 1
ATOM 2263 C C . PHE A 1 290 ? 18.116 -10.377 -33.586 1.00 28.52 290 PHE A C 1
ATOM 2264 O O . PHE A 1 290 ? 19.182 -10.522 -32.977 1.00 25.32 290 PHE A O 1
ATOM 2272 N N . ASP A 1 291 ? 18.059 -9.875 -34.819 1.00 25.26 291 ASP A N 1
ATOM 2273 C CA . ASP A 1 291 ? 19.250 -9.533 -35.581 1.00 27.53 291 ASP A CA 1
ATOM 2274 C C . ASP A 1 291 ? 19.459 -8.024 -35.550 1.00 25.80 291 ASP A C 1
ATOM 2275 O O . ASP A 1 291 ? 18.617 -7.265 -36.043 1.00 26.92 291 ASP A O 1
ATOM 2280 N N . ARG A 1 292 ? 20.602 -7.600 -35.002 1.00 25.50 292 ARG A N 1
ATOM 2281 C CA . ARG A 1 292 ? 20.925 -6.176 -34.930 1.00 27.80 292 ARG A CA 1
ATOM 2282 C C . ARG A 1 292 ? 20.930 -5.523 -36.308 1.00 29.06 292 ARG A C 1
ATOM 2283 O O . ARG A 1 292 ? 20.557 -4.352 -36.444 1.00 29.36 292 ARG A O 1
ATOM 2291 N N . ASN A 1 293 ? 21.338 -6.257 -37.341 1.00 26.09 293 ASN A N 1
ATOM 2292 C CA . ASN A 1 293 ? 21.409 -5.695 -38.681 1.00 27.17 293 ASN A CA 1
ATOM 2293 C C . ASN A 1 293 ? 20.068 -5.642 -39.391 1.00 28.27 293 ASN A C 1
ATOM 2294 O O . ASN A 1 293 ? 19.991 -5.050 -40.469 1.00 32.39 293 ASN A O 1
ATOM 2299 N N . LEU A 1 294 ? 19.022 -6.246 -38.838 1.00 27.69 294 LEU A N 1
ATOM 2300 C CA . LEU A 1 294 ? 17.763 -6.387 -39.555 1.00 27.51 294 LEU A CA 1
ATOM 2301 C C . LEU A 1 294 ? 16.538 -5.901 -38.800 1.00 24.95 294 LEU A C 1
ATOM 2302 O O . LEU A 1 294 ? 15.543 -5.567 -39.450 1.00 24.51 294 LEU A O 1
ATOM 2307 N N . ALA A 1 295 ? 16.562 -5.860 -37.471 1.00 25.89 295 ALA A N 1
ATOM 2308 C CA . ALA A 1 295 ? 15.347 -5.606 -36.712 1.00 25.22 295 ALA A CA 1
ATOM 2309 C C . ALA A 1 295 ? 14.822 -4.203 -36.971 1.00 25.45 295 ALA A C 1
ATOM 2310 O O . ALA A 1 295 ? 15.574 -3.225 -36.928 1.00 23.31 295 ALA A O 1
ATOM 2312 N N . ASP A 1 296 ? 13.525 -4.106 -37.228 1.00 23.48 296 ASP A N 1
ATOM 2313 C CA . ASP A 1 296 ? 12.850 -2.818 -37.387 1.00 25.51 296 ASP A CA 1
ATOM 2314 C C . ASP A 1 296 ? 11.894 -2.659 -36.205 1.00 24.75 296 ASP A C 1
ATOM 2315 O O . ASP A 1 296 ? 10.756 -3.135 -36.235 1.00 21.95 296 ASP A O 1
ATOM 2320 N N . PHE A 1 297 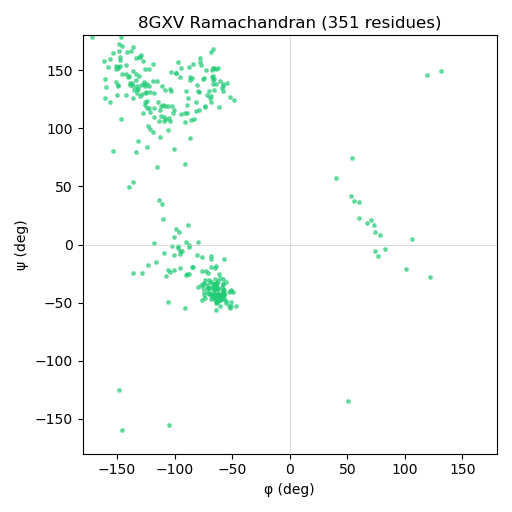? 12.387 -2.010 -35.149 1.00 23.86 297 PHE A N 1
ATOM 2321 C CA . PHE A 1 297 ? 11.577 -1.570 -34.017 1.00 23.98 297 PHE A CA 1
ATOM 2322 C C . PHE A 1 297 ? 11.465 -0.049 -33.997 1.00 25.94 297 PHE A C 1
ATOM 2323 O O . PHE A 1 297 ? 11.432 0.578 -32.935 1.00 25.76 297 PHE A O 1
ATOM 2331 N N . SER A 1 298 ? 11.407 0.557 -35.185 1.00 21.69 298 SER A N 1
ATOM 2332 C CA . SER A 1 298 ? 11.297 2.008 -35.272 1.00 24.22 298 SER A CA 1
ATOM 2333 C C . SER A 1 298 ? 9.984 2.516 -34.691 1.00 29.42 298 SER A C 1
ATOM 2334 O O . SER A 1 298 ? 9.899 3.692 -34.322 1.00 27.75 298 SER A O 1
ATOM 2337 N N . GLY A 1 299 ? 8.966 1.657 -34.581 1.00 28.10 299 GLY A N 1
ATOM 2338 C CA . GLY A 1 299 ? 7.742 2.027 -33.895 1.00 27.17 299 GLY A CA 1
ATOM 2339 C C . GLY A 1 299 ? 7.906 2.204 -32.404 1.00 30.52 299 GLY A C 1
ATOM 2340 O O . GLY A 1 299 ? 6.991 2.717 -31.748 1.00 31.64 299 GLY A O 1
ATOM 2341 N N . MET A 1 300 ? 9.058 1.815 -31.863 1.00 26.47 300 MET A N 1
ATOM 2342 C CA . MET A 1 300 ? 9.336 1.933 -30.437 1.00 30.42 300 MET A CA 1
ATOM 2343 C C . MET A 1 300 ? 9.991 3.256 -30.070 1.00 30.92 300 MET A C 1
ATOM 2344 O O . MET A 1 300 ? 9.844 3.720 -28.933 1.00 31.19 300 MET A O 1
ATOM 2349 N N . VAL A 1 301 ? 10.698 3.876 -31.009 1.00 31.07 301 VAL A N 1
ATOM 2350 C CA . VAL A 1 301 ? 11.592 4.982 -30.705 1.00 32.44 301 VAL A CA 1
ATOM 2351 C C . VAL A 1 301 ? 11.128 6.229 -31.441 1.00 36.72 301 VAL A C 1
ATOM 2352 O O . VAL A 1 301 ? 10.452 6.169 -32.471 1.00 37.43 301 VAL A O 1
ATOM 2356 N N . SER A 1 302 ? 11.503 7.381 -30.892 1.00 38.95 302 SER A N 1
ATOM 2357 C CA . SER A 1 302 ? 11.170 8.654 -31.506 1.00 40.87 302 SER A CA 1
ATOM 2358 C C . SER A 1 302 ? 12.372 9.373 -32.101 1.00 42.07 302 SER A C 1
ATOM 2359 O O . SER A 1 302 ? 12.181 10.379 -32.792 1.00 41.67 302 SER A O 1
ATOM 2362 N N . ASN A 1 303 ? 13.591 8.875 -31.890 1.00 38.36 303 ASN A N 1
ATOM 2363 C CA . ASN A 1 303 ? 14.789 9.602 -32.304 1.00 46.25 303 ASN A CA 1
ATOM 2364 C C . ASN A 1 303 ? 15.829 8.650 -32.898 1.00 44.48 303 ASN A C 1
ATOM 2365 O O . ASN A 1 303 ? 17.006 8.678 -32.542 1.00 46.74 303 ASN A O 1
ATOM 2370 N N . SER A 1 304 ? 15.402 7.800 -33.831 1.00 43.53 304 SER A N 1
ATOM 2371 C CA . SER A 1 304 ? 16.296 6.984 -34.660 1.00 46.49 304 SER A CA 1
ATOM 2372 C C . SER A 1 304 ? 17.175 6.031 -33.847 1.00 41.40 304 SER A C 1
ATOM 2373 O O . SER A 1 304 ? 18.235 5.601 -34.321 1.00 40.21 304 SER A O 1
ATOM 2376 N N . ASP A 1 305 ? 16.775 5.680 -32.631 1.00 35.62 305 ASP A N 1
ATOM 2377 C CA . ASP A 1 305 ? 17.507 4.661 -31.898 1.00 34.68 305 ASP A CA 1
ATOM 2378 C C . ASP A 1 305 ? 17.152 3.285 -32.442 1.00 30.93 305 ASP A C 1
ATOM 2379 O O . ASP A 1 305 ? 16.079 3.082 -33.013 1.00 32.35 305 ASP A O 1
ATOM 2384 N N . LYS A 1 306 ? 18.067 2.339 -32.270 1.00 31.13 306 LYS A N 1
ATOM 2385 C CA . LYS A 1 306 ? 17.918 0.994 -32.818 1.00 32.47 306 LYS A CA 1
ATOM 2386 C C . LYS A 1 306 ? 17.765 0.008 -31.665 1.00 32.30 306 LYS A C 1
ATOM 2387 O O . LYS A 1 306 ? 18.738 -0.293 -30.964 1.00 33.98 306 LYS A O 1
ATOM 2393 N N . LEU A 1 307 ? 16.547 -0.484 -31.466 1.00 23.02 307 LEU A N 1
ATOM 2394 C CA . LEU A 1 307 ? 16.295 -1.578 -30.544 1.00 26.50 307 LEU A CA 1
ATOM 2395 C C . LEU A 1 307 ? 16.202 -2.893 -31.316 1.00 27.63 307 LEU A C 1
ATOM 2396 O O . LEU A 1 307 ? 15.785 -2.923 -32.477 1.00 24.36 307 LEU A O 1
ATOM 2401 N N . TYR A 1 308 ? 16.638 -3.976 -30.666 1.00 24.06 308 TYR A N 1
ATOM 2402 C CA . TYR A 1 308 ? 16.425 -5.338 -31.135 1.00 23.62 308 TYR A CA 1
ATOM 2403 C C . TYR A 1 308 ? 16.365 -6.252 -29.920 1.00 23.04 308 TYR A C 1
ATOM 2404 O O . TYR A 1 308 ? 16.946 -5.948 -28.875 1.00 20.98 308 TYR A O 1
ATOM 2413 N N . ILE A 1 309 ? 15.663 -7.376 -30.060 1.00 20.81 309 ILE A N 1
ATOM 2414 C CA . ILE A 1 309 ? 15.472 -8.261 -28.913 1.00 23.06 309 ILE A CA 1
ATOM 2415 C C . ILE A 1 309 ? 16.773 -8.993 -28.615 1.00 23.17 309 ILE A C 1
ATOM 2416 O O . ILE A 1 309 ? 17.273 -9.761 -29.447 1.00 22.32 309 ILE A O 1
ATOM 2421 N N . GLY A 1 310 ? 17.308 -8.781 -27.414 1.00 19.40 310 GLY A N 1
ATOM 2422 C CA . GLY A 1 310 ? 18.525 -9.447 -26.994 1.00 20.89 310 GLY A CA 1
ATOM 2423 C C . GLY A 1 310 ? 18.298 -10.640 -26.084 1.00 23.25 310 GLY A C 1
ATOM 2424 O O . GLY A 1 310 ? 19.165 -11.510 -25.981 1.00 25.65 310 GLY A O 1
ATOM 2425 N N . ALA A 1 311 ? 17.152 -10.703 -25.408 1.00 19.26 311 ALA A N 1
ATOM 2426 C CA . ALA A 1 311 ? 16.865 -11.860 -24.568 1.00 25.27 311 ALA A CA 1
ATOM 2427 C C . ALA A 1 311 ? 15.370 -11.950 -24.318 1.00 22.53 311 ALA A C 1
ATOM 2428 O O . ALA A 1 311 ? 14.726 -10.934 -24.038 1.00 20.58 311 ALA A O 1
ATOM 2430 N N . VAL A 1 312 ? 14.827 -13.162 -24.435 1.00 19.50 312 VAL A N 1
ATOM 2431 C CA . VAL A 1 312 ? 13.469 -13.490 -24.013 1.00 20.13 312 VAL A CA 1
ATOM 2432 C C . VAL A 1 312 ? 13.581 -14.619 -22.997 1.00 26.25 312 VAL A C 1
ATOM 2433 O O . VAL A 1 312 ? 14.053 -15.715 -23.329 1.00 19.70 312 VAL A O 1
ATOM 2437 N N . VAL A 1 313 ? 13.148 -14.359 -21.764 1.00 21.66 313 VAL A N 1
ATOM 2438 C CA . VAL A 1 313 ? 13.284 -15.312 -20.672 1.00 20.95 313 VAL A CA 1
ATOM 2439 C C . VAL A 1 313 ? 11.897 -15.615 -20.124 1.00 24.23 313 VAL A C 1
ATOM 2440 O O . VAL A 1 313 ? 11.102 -14.697 -19.868 1.00 21.47 313 VAL A O 1
ATOM 2444 N N . HIS A 1 314 ? 11.601 -16.902 -19.974 1.00 20.15 314 HIS A N 1
ATOM 2445 C CA . HIS A 1 314 ? 10.315 -17.362 -19.476 1.00 21.75 314 HIS A CA 1
ATOM 2446 C C . HIS A 1 314 ? 10.565 -18.417 -18.412 1.00 24.90 314 HIS A C 1
ATOM 2447 O O . HIS A 1 314 ? 11.338 -19.354 -18.639 1.00 25.00 314 HIS A O 1
ATOM 2454 N N . LYS A 1 315 ? 9.921 -18.267 -17.254 1.00 21.14 315 LYS A N 1
ATOM 2455 C CA . LYS A 1 315 ? 9.938 -19.305 -16.229 1.00 24.45 315 LYS A CA 1
ATOM 2456 C C . LYS A 1 315 ? 8.523 -19.535 -15.721 1.00 25.82 315 LYS A C 1
ATOM 2457 O O . LYS A 1 315 ? 7.798 -18.579 -15.429 1.00 26.26 315 LYS A O 1
ATOM 2463 N N . ALA A 1 316 ? 8.134 -20.796 -15.616 1.00 23.29 316 ALA A N 1
ATOM 2464 C CA . ALA A 1 316 ? 6.807 -21.164 -15.149 1.00 24.71 316 ALA A CA 1
ATOM 2465 C C . ALA A 1 316 ? 6.934 -22.279 -14.125 1.00 26.22 316 ALA A C 1
ATOM 2466 O O . ALA A 1 316 ? 7.766 -23.179 -14.274 1.00 25.48 316 ALA A O 1
ATOM 2468 N N . PHE A 1 317 ? 6.100 -22.208 -13.091 1.00 24.92 317 PHE A N 1
ATOM 2469 C CA . PHE A 1 317 ? 6.074 -23.166 -11.998 1.00 24.89 317 PHE A CA 1
ATOM 2470 C C . PHE A 1 317 ? 4.626 -23.562 -11.752 1.00 25.83 317 PHE A C 1
ATOM 2471 O O . PHE A 1 317 ? 3.740 -22.702 -11.736 1.00 22.90 317 PHE A O 1
ATOM 2479 N N . VAL A 1 318 ? 4.383 -24.859 -11.557 1.00 24.56 318 VAL A N 1
ATOM 2480 C CA . VAL A 1 318 ? 3.039 -25.354 -11.264 1.00 27.04 318 VAL A CA 1
ATOM 2481 C C . VAL A 1 318 ? 3.082 -26.280 -10.057 1.00 28.71 318 VAL A C 1
ATOM 2482 O O . VAL A 1 318 ? 4.046 -27.021 -9.843 1.00 27.88 318 VAL A O 1
ATOM 2486 N N . ASP A 1 319 ? 2.015 -26.221 -9.264 1.00 27.42 319 ASP A N 1
ATOM 2487 C CA . ASP A 1 319 ? 1.795 -27.104 -8.130 1.00 28.56 319 ASP A CA 1
ATOM 2488 C C . ASP A 1 319 ? 0.450 -27.790 -8.326 1.00 29.12 319 ASP A C 1
ATOM 2489 O O . ASP A 1 319 ? -0.575 -27.111 -8.458 1.00 28.88 319 ASP A O 1
ATOM 2494 N N . VAL A 1 320 ? 0.444 -29.123 -8.336 1.00 24.46 320 VAL A N 1
ATOM 2495 C CA . VAL A 1 320 ? -0.775 -29.909 -8.512 1.00 25.71 320 VAL A CA 1
ATOM 2496 C C . VAL A 1 320 ? -0.897 -30.881 -7.346 1.00 22.21 320 VAL A C 1
ATOM 2497 O O . VAL A 1 320 ? -0.022 -31.734 -7.146 1.00 25.92 320 VAL A O 1
ATOM 2501 N N . GLY A 1 321 ? -1.985 -30.761 -6.589 1.00 25.87 321 GLY A N 1
ATOM 2502 C CA . GLY A 1 321 ? -2.198 -31.570 -5.404 1.00 20.88 321 GLY A CA 1
ATOM 2503 C C . GLY A 1 321 ? -3.659 -31.907 -5.191 1.00 24.02 321 GLY A C 1
ATOM 2504 O O . GLY A 1 321 ? -4.458 -31.834 -6.131 1.00 23.49 321 GLY A O 1
ATOM 2505 N N . GLU A 1 322 ? -4.026 -32.260 -3.961 1.00 22.80 322 GLU A N 1
ATOM 2506 C CA . GLU A 1 322 ? -5.366 -32.760 -3.668 1.00 29.73 322 GLU A CA 1
ATOM 2507 C C . GLU A 1 322 ? -6.377 -31.667 -3.349 1.00 31.13 322 GLU A C 1
ATOM 2508 O O . GLU A 1 322 ? -7.581 -31.893 -3.530 1.00 30.24 322 GLU A O 1
ATOM 2514 N N . LYS A 1 323 ? -5.923 -30.510 -2.861 1.00 27.06 323 LYS A N 1
ATOM 2515 C CA . LYS A 1 323 ? -6.819 -29.534 -2.244 1.00 30.74 323 LYS A CA 1
ATOM 2516 C C . LYS A 1 323 ? -7.926 -29.093 -3.196 1.00 31.73 323 LYS A C 1
ATOM 2517 O O . LYS A 1 323 ? -7.691 -28.835 -4.378 1.00 27.63 323 LYS A O 1
ATOM 2523 N N . GLY A 1 324 ? -9.139 -28.980 -2.661 1.00 36.00 324 GLY A N 1
ATOM 2524 C CA . GLY A 1 324 ? -10.261 -28.512 -3.449 1.00 40.47 324 GLY A CA 1
ATOM 2525 C C . GLY A 1 324 ? -11.321 -27.724 -2.697 1.00 45.16 324 GLY A C 1
ATOM 2526 O O . GLY A 1 324 ? -11.020 -26.718 -2.047 1.00 54.91 324 GLY A O 1
ATOM 2527 N N . THR A 1 325 ? -12.568 -28.185 -2.798 1.00 50.22 325 THR A N 1
ATOM 2528 C CA . THR A 1 325 ? -13.756 -27.490 -2.294 1.00 55.77 325 THR A CA 1
ATOM 2529 C C . THR A 1 325 ? -13.847 -26.066 -2.834 1.00 59.64 325 THR A C 1
ATOM 2530 O O . THR A 1 325 ? -14.295 -25.855 -3.965 1.00 52.61 325 THR A O 1
ATOM 2534 N N . VAL A 1 345 ? -18.088 -47.100 -14.230 1.00 40.07 345 VAL A N 1
ATOM 2535 C CA . VAL A 1 345 ? -17.604 -45.826 -14.751 1.00 34.52 345 VAL A CA 1
ATOM 2536 C C . VAL A 1 345 ? -16.207 -46.012 -15.352 1.00 31.97 345 VAL A C 1
ATOM 2537 O O . VAL A 1 345 ? -15.422 -46.823 -14.869 1.00 34.00 345 VAL A O 1
ATOM 2541 N N . PRO A 1 346 ? -15.898 -45.276 -16.417 1.00 32.03 346 PRO A N 1
ATOM 2542 C CA . PRO A 1 346 ? -14.580 -45.426 -17.048 1.00 31.07 346 PRO A CA 1
ATOM 2543 C C . PRO A 1 346 ? -13.459 -45.041 -16.095 1.00 29.14 346 PRO A C 1
ATOM 2544 O O . PRO A 1 346 ? -13.638 -44.225 -15.188 1.00 26.35 346 PRO A O 1
ATOM 2548 N N . VAL A 1 347 ? -12.294 -45.651 -16.306 1.00 25.58 347 VAL A N 1
ATOM 2549 C CA . VAL A 1 347 ? -11.093 -45.385 -15.520 1.00 26.88 347 VAL A CA 1
ATOM 2550 C C . VAL A 1 347 ? -10.153 -44.521 -16.352 1.00 25.74 347 VAL A C 1
ATOM 2551 O O . VAL A 1 347 ? -9.925 -44.801 -17.536 1.00 25.78 347 VAL A O 1
ATOM 2555 N N . PHE A 1 348 ? -9.606 -43.479 -15.727 1.00 24.52 348 PHE A N 1
ATOM 2556 C CA . PHE A 1 348 ? -8.606 -42.577 -16.305 1.00 21.78 348 PHE A CA 1
ATOM 2557 C C . PHE A 1 348 ? -7.404 -42.637 -15.365 1.00 19.41 348 PHE A C 1
ATOM 2558 O O . PHE A 1 348 ? -7.436 -42.044 -14.285 1.00 21.91 348 PHE A O 1
ATOM 2566 N N . LYS A 1 349 ? -6.358 -43.375 -15.744 1.00 21.04 349 LYS A N 1
ATOM 2567 C CA . LYS A 1 349 ? -5.230 -43.663 -14.851 1.00 22.00 349 LYS A CA 1
ATOM 2568 C C . LYS A 1 349 ? -3.948 -43.088 -15.444 1.00 20.34 349 LYS A C 1
ATOM 2569 O O . LYS A 1 349 ? -3.289 -43.733 -16.264 1.00 17.78 349 LYS A O 1
ATOM 2575 N N . ALA A 1 350 ? -3.562 -41.897 -14.989 1.00 20.20 350 ALA A N 1
ATOM 2576 C CA . ALA A 1 350 ? -2.451 -41.164 -15.596 1.00 20.36 350 ALA A CA 1
ATOM 2577 C C . ALA A 1 350 ? -1.148 -41.526 -14.887 1.00 22.52 350 ALA A C 1
ATOM 2578 O O . ALA A 1 350 ? -0.532 -40.717 -14.190 1.00 20.35 350 ALA A O 1
ATOM 2580 N N . ASP A 1 351 ? -0.724 -42.778 -15.092 1.00 20.53 351 ASP A N 1
ATOM 2581 C CA . ASP A 1 351 ? 0.509 -43.284 -14.504 1.00 20.62 351 ASP A CA 1
ATOM 2582 C C . ASP A 1 351 ? 1.596 -43.522 -15.550 1.00 21.46 351 ASP A C 1
ATOM 2583 O O . ASP A 1 351 ? 2.537 -44.280 -15.304 1.00 20.95 351 ASP A O 1
ATOM 2588 N N . HIS A 1 352 ? 1.491 -42.862 -16.698 1.00 21.32 352 HIS A N 1
ATOM 2589 C CA . HIS A 1 352 ? 2.491 -42.903 -17.753 1.00 21.13 352 HIS A CA 1
ATOM 2590 C C . HIS A 1 352 ? 2.466 -41.546 -18.441 1.00 20.52 352 HIS A C 1
ATOM 2591 O O . HIS A 1 352 ? 1.549 -40.750 -18.199 1.00 20.70 352 HIS A O 1
ATOM 2598 N N . PRO A 1 353 ? 3.470 -41.225 -19.262 1.00 20.56 353 PRO A N 1
ATOM 2599 C CA . PRO A 1 353 ? 3.620 -39.828 -19.704 1.00 19.67 353 PRO A CA 1
ATOM 2600 C C . PRO A 1 353 ? 2.381 -39.296 -20.414 1.00 19.16 353 PRO A C 1
ATOM 2601 O O . PRO A 1 353 ? 1.775 -39.968 -21.251 1.00 15.96 353 PRO A O 1
ATOM 2605 N N . PHE A 1 354 ? 2.009 -38.064 -20.067 1.00 17.56 354 PHE A N 1
ATOM 2606 C CA . PHE A 1 354 ? 0.820 -37.435 -20.613 1.00 17.55 354 PHE A CA 1
ATOM 2607 C C . PHE A 1 354 ? 1.083 -35.956 -20.873 1.00 19.69 354 PHE A C 1
ATOM 2608 O O . PHE A 1 354 ? 2.069 -35.382 -20.405 1.00 19.00 354 PHE A O 1
ATOM 2616 N N . LEU A 1 355 ? 0.181 -35.355 -21.638 1.00 19.79 355 LEU A N 1
ATOM 2617 C CA . LEU A 1 355 ? 0.137 -33.925 -21.912 1.00 19.34 355 LEU A CA 1
ATOM 2618 C C . LEU A 1 355 ? -0.969 -33.286 -21.082 1.00 20.21 355 LEU A C 1
ATOM 2619 O O . LEU A 1 355 ? -2.001 -33.907 -20.817 1.00 20.69 355 LEU A O 1
ATOM 2624 N N . PHE A 1 356 ? -0.775 -32.029 -20.693 1.00 20.04 356 PHE A N 1
ATOM 2625 C CA . PHE A 1 356 ? -1.854 -31.359 -19.986 1.00 17.80 356 PHE A CA 1
ATOM 2626 C C . PHE A 1 356 ? -1.847 -29.873 -20.313 1.00 19.72 356 PHE A C 1
ATOM 2627 O O . PHE A 1 356 ? -0.861 -29.328 -20.820 1.00 20.80 356 PHE A O 1
ATOM 2635 N N . ALA A 1 357 ? -2.983 -29.231 -20.047 1.00 19.27 357 ALA A N 1
ATOM 2636 C CA . ALA A 1 357 ? -3.147 -27.805 -20.286 1.00 21.96 357 ALA A CA 1
ATOM 2637 C C . ALA A 1 357 ? -4.123 -27.244 -19.268 1.00 22.59 357 ALA A C 1
ATOM 2638 O O . ALA A 1 357 ? -4.999 -27.950 -18.760 1.00 21.03 357 ALA A O 1
ATOM 2640 N N . ILE A 1 358 ? -3.956 -25.965 -18.966 1.00 21.34 358 ILE A N 1
ATOM 2641 C CA . ILE A 1 358 ? -4.897 -25.245 -18.128 1.00 18.38 358 ILE A CA 1
ATOM 2642 C C . ILE A 1 358 ? -5.541 -24.183 -19.005 1.00 20.10 358 ILE A C 1
ATOM 2643 O O . ILE A 1 358 ? -4.851 -23.355 -19.615 1.00 20.39 358 ILE A O 1
ATOM 2648 N N . ARG A 1 359 ? -6.862 -24.236 -19.088 1.00 23.38 359 ARG A N 1
ATOM 2649 C CA . ARG A 1 359 ? -7.643 -23.475 -20.045 1.00 23.28 359 ARG A CA 1
ATOM 2650 C C . ARG A 1 359 ? -8.588 -22.550 -19.296 1.00 25.61 359 ARG A C 1
ATOM 2651 O O . ARG A 1 359 ? -9.141 -22.924 -18.257 1.00 24.61 359 ARG A O 1
ATOM 2659 N N . GLU A 1 360 ? -8.756 -21.338 -19.814 1.00 24.49 360 GLU A N 1
ATOM 2660 C CA . GLU A 1 360 ? -9.777 -20.428 -19.322 1.00 25.56 360 GLU A CA 1
ATOM 2661 C C . GLU A 1 360 ? -11.057 -20.720 -20.097 1.00 31.15 360 GLU A C 1
ATOM 2662 O O . GLU A 1 360 ? -11.048 -20.733 -21.331 1.00 31.32 360 GLU A O 1
ATOM 2668 N N . ASN A 1 361 ? -12.151 -20.981 -19.378 1.00 29.14 361 ASN A N 1
ATOM 2669 C CA . ASN A 1 361 ? -13.301 -21.610 -20.019 1.00 34.35 361 ASN A CA 1
ATOM 2670 C C . ASN A 1 361 ? -14.234 -20.618 -20.706 1.00 35.34 361 ASN A C 1
ATOM 2671 O O . ASN A 1 361 ? -15.013 -21.030 -21.568 1.00 40.64 361 ASN A O 1
ATOM 2676 N N . SER A 1 362 ? -14.181 -19.334 -20.361 1.00 34.85 362 SER A N 1
ATOM 2677 C CA . SER A 1 362 ? -15.038 -18.380 -21.059 1.00 39.04 362 SER A CA 1
ATOM 2678 C C . SER A 1 362 ? -14.516 -18.083 -22.461 1.00 43.04 362 SER A C 1
ATOM 2679 O O . SER A 1 362 ? -15.299 -18.046 -23.418 1.00 45.40 362 SER A O 1
ATOM 2682 N N . THR A 1 363 ? -13.202 -17.890 -22.611 1.00 39.83 363 THR A N 1
ATOM 2683 C CA . THR A 1 363 ? -12.628 -17.621 -23.924 1.00 38.86 363 THR A CA 1
ATOM 2684 C C . THR A 1 363 ? -12.089 -18.862 -24.620 1.00 38.49 363 THR A C 1
ATOM 2685 O O . THR A 1 363 ? -11.935 -18.843 -25.845 1.00 39.37 363 THR A O 1
ATOM 2689 N N . GLY A 1 364 ? -11.810 -19.937 -23.886 1.00 34.42 364 GLY A N 1
ATOM 2690 C CA . GLY A 1 364 ? -11.136 -21.082 -24.459 1.00 31.17 364 GLY A CA 1
ATOM 2691 C C . GLY A 1 364 ? -9.628 -20.958 -24.523 1.00 32.57 364 GLY A C 1
ATOM 2692 O O . GLY A 1 364 ? -8.961 -21.928 -24.901 1.00 27.11 364 GLY A O 1
ATOM 2693 N N . ARG A 1 365 ? -9.070 -19.809 -24.142 1.00 27.46 365 ARG A N 1
ATOM 2694 C CA . ARG A 1 365 ? -7.637 -19.577 -24.265 1.00 27.29 365 ARG A CA 1
ATOM 2695 C C . ARG A 1 365 ? -6.844 -20.493 -23.341 1.00 23.70 365 ARG A C 1
ATOM 2696 O O . ARG A 1 365 ? -7.252 -20.787 -22.215 1.00 24.56 365 ARG A O 1
ATOM 2704 N N . ILE A 1 366 ? -5.677 -20.908 -23.816 1.00 22.51 366 ILE A N 1
ATOM 2705 C CA . ILE A 1 366 ? -4.793 -21.786 -23.063 1.00 23.45 366 ILE A CA 1
ATOM 2706 C C . ILE A 1 366 ? -3.872 -20.917 -22.215 1.00 24.11 366 ILE A C 1
ATOM 2707 O O . ILE A 1 366 ? -3.023 -20.197 -22.743 1.00 22.25 366 ILE A O 1
ATOM 2712 N N . LEU A 1 367 ? -4.032 -20.992 -20.895 1.00 22.47 367 LEU A N 1
ATOM 2713 C CA . LEU A 1 367 ? -3.140 -20.272 -19.992 1.00 19.44 367 LEU A CA 1
ATOM 2714 C C . LEU A 1 367 ? -1.791 -20.970 -19.881 1.00 23.04 367 LEU A C 1
ATOM 2715 O O . LEU A 1 367 ? -0.741 -20.322 -19.982 1.00 21.62 367 LEU A O 1
ATOM 2720 N N . PHE A 1 368 ? -1.801 -22.293 -19.673 1.00 17.80 368 PHE A N 1
ATOM 2721 C CA . PHE A 1 368 ? -0.587 -23.089 -19.531 1.00 20.10 368 PHE A CA 1
ATOM 2722 C C . PHE A 1 368 ? -0.707 -24.382 -20.323 1.00 19.76 368 PHE A C 1
ATOM 2723 O O . PHE A 1 368 ? -1.802 -24.926 -20.486 1.00 18.27 368 PHE A O 1
ATOM 2731 N N . MET A 1 369 ? 0.433 -24.873 -20.813 1.00 20.30 369 MET A N 1
ATOM 2732 C CA . MET A 1 369 ? 0.551 -26.252 -21.264 1.00 21.02 369 MET A CA 1
ATOM 2733 C C . MET A 1 369 ? 1.764 -26.903 -20.626 1.00 24.18 369 MET A C 1
ATOM 2734 O O . MET A 1 369 ? 2.672 -26.238 -20.118 1.00 20.39 369 MET A O 1
ATOM 2739 N N . GLY A 1 370 ? 1.771 -28.228 -20.684 1.00 23.81 370 GLY A N 1
ATOM 2740 C CA . GLY A 1 370 ? 2.898 -28.958 -20.145 1.00 21.50 370 GLY A CA 1
ATOM 2741 C C . GLY A 1 370 ? 2.803 -30.423 -20.489 1.00 21.15 370 GLY A C 1
ATOM 2742 O O . GLY A 1 370 ? 1.851 -30.883 -21.126 1.00 19.76 370 GLY A O 1
ATOM 2743 N N . ARG A 1 371 ? 3.825 -31.150 -20.059 1.00 24.41 371 ARG A N 1
ATOM 2744 C CA . ARG A 1 371 ? 3.850 -32.595 -20.173 1.00 21.55 371 ARG A CA 1
ATOM 2745 C C . ARG A 1 371 ? 4.501 -33.143 -18.918 1.00 22.48 371 ARG A C 1
ATOM 2746 O O . ARG A 1 371 ? 5.370 -32.503 -18.322 1.00 22.04 371 ARG A O 1
ATOM 2754 N N . ILE A 1 372 ? 4.047 -34.318 -18.502 1.00 21.55 372 ILE A N 1
ATOM 2755 C CA . ILE A 1 372 ? 4.617 -35.015 -17.362 1.00 20.43 372 ILE A CA 1
ATOM 2756 C C . ILE A 1 372 ? 5.179 -36.325 -17.891 1.00 25.53 372 ILE A C 1
ATOM 2757 O O . ILE A 1 372 ? 4.424 -37.217 -18.305 1.00 22.61 372 ILE A O 1
ATOM 2762 N N . SER A 1 373 ? 6.505 -36.426 -17.916 1.00 22.38 373 SER A N 1
ATOM 2763 C CA . SER A 1 373 ? 7.191 -37.650 -18.284 1.00 26.74 373 SER A CA 1
ATOM 2764 C C . SER A 1 373 ? 7.836 -38.335 -17.092 1.00 27.80 373 SER A C 1
ATOM 2765 O O . SER A 1 373 ? 7.978 -39.562 -17.103 1.00 26.32 373 SER A O 1
ATOM 2768 N N . ASP A 1 374 ? 8.193 -37.575 -16.061 1.00 28.52 374 ASP A N 1
ATOM 2769 C CA . ASP A 1 374 ? 8.960 -38.048 -14.919 1.00 34.40 374 ASP A CA 1
ATOM 2770 C C . ASP A 1 374 ? 8.637 -37.185 -13.705 1.00 33.11 374 ASP A C 1
ATOM 2771 O O . ASP A 1 374 ? 9.414 -36.285 -13.365 1.00 32.97 374 ASP A O 1
ATOM 2776 N N . PRO A 1 375 ? 7.507 -37.427 -13.018 1.00 31.77 375 PRO A N 1
ATOM 2777 C CA . PRO A 1 375 ? 7.117 -36.592 -11.878 1.00 32.80 375 PRO A CA 1
ATOM 2778 C C . PRO A 1 375 ? 8.023 -36.818 -10.675 1.00 36.95 375 PRO A C 1
ATOM 2779 O O . PRO A 1 375 ? 8.421 -35.862 -10.019 1.00 44.52 375 PRO A O 1
#

Sequence (353 aa):
SGSGSELAVDLYRNLAVTGKNLFFSPSSIETALSMTMSGARNRTERQMADVMHVGPDAMERHHAGLASFEKQLESIQKKGKVTIASSNSIWPQKNYPLAPSWLAQLKRYYGTSVTPVDYIHETEKARIAINRRVEKDTKNRIRELLKPGILDPLTRLALVNAVYFKGDWEHPFNENNTVASPFYIRQGTTGKAPLMRQSASFGYGDHDGVQVLELPYAGKKLSMIVVLPKERFGLEALEKTLTPKQFALWTANLSERKIEALLPKFRTTSAFRLDETLRHMGMTDAFDRNLADFSGMVSNSDKLYIGAVVHKAFVDVGEKGTVPVFKADHPFLFAIRENSTGRILFMGRISDP

Radius of gyration: 20.83 Å; Cα contacts (8 Å, |Δi|>4): 803; chains: 1; bounding box: 47×60×44 Å

B-factor: mean 30.48, std 9.29, range [14.97, 76.57]

InterPro domains:
  IPR000215 Serpin family [PTHR11461] (49-420)
  IPR023795 Serpin, conserved site [PS00284] (393-403)
  IPR023796 Serpin domain [PF00079] (51-420)
  IPR023796 Serpin domain [SM00093] (57-420)
  IPR036186 Serpin superfamily [SSF56574] (45-420)
  IPR042178 Serpin superfamily, domain 1 [G3DSA:3.30.497.10] (53-367)
  IPR042185 Serpin superfamily, domain 2 [G3DSA:2.30.39.10] (217-420)